Protein AF-A0A7J7NHP3-F1 (afdb_monomer_lite)

InterPro domains:
  IPR000858 S-locus glycoprotein domain [PF00954] (63-171)
  IPR003609 PAN/Apple domain [PF08276] (193-256)
  IPR003609 PAN/Apple domain [PS50948] (193-271)
  IPR003609 PAN/Apple domain [SM00473] (194-270)
  IPR013126 Heat shock protein 70 family [PF00012] (2-53)
  IPR043129 ATPase, nucleotide binding domain [SSF53067] (2-53)

Organism: NCBI:txid39325

Sequence (314 aa):
MGPVKKAMEDAGLEKKQIDEIVLVGGSTRISKVQQLHRDYFDGKEPNKGVNPEVLRKDSKIVYRSGSWDGVQFRGLPELTNNFVINPIFVYNGSDVYFTFENIDKSTISKFVVNESGSLDYLTWNGKQRGWNCIVTMMKDICDNYAECGAYGVCTMNGSLVCKCMKKFTPRSPQDWHNFNPSAGCVRNSPLNCSQGEGFIKLKGLKLPDSPNILVNKSVKSAKECKMECLANCSCMAYAATKMSGCITWFGDLTDIREYPEGGQDLYIRLAASELDKQKKDTRLIIIISAALTGMGMGIVVSALICFLWRWRKK

Foldseek 3Di:
DVVVVVVCVVVVHDLVPPPAAEDEWCLCVPPVVQVVVCVVSVNGGHDPQHDVQFFDDVNDTFFGQFDDQPQGRLLQVVCVVPPFWRWDFDDDPRHTGIDIATPPNVWDWDWDQDPVRWIFIWIQDPVVRDIDTPDTSCDDQLRTWQSQPFQWAAEPPDPARIDHDPQWDQPDVPCVVVNRNHSHIDGNDDDDLVQDKFWDKDPQKRFFDDPDKDFDLVAQDPVVLRVVQSVDSQFFKWFHGNGRGIMTHGDTTGSMYGDPDDDGMMIGMDHPVSDDDPPPPVVVVVVVVVVVVVVVVVVVVVVVVVVVVVVVVD

Structure (mmCIF, N/CA/C/O backbone):
data_AF-A0A7J7NHP3-F1
#
_entry.id   AF-A0A7J7NHP3-F1
#
loop_
_atom_site.group_PDB
_atom_site.id
_atom_site.type_symbol
_atom_site.label_atom_id
_atom_site.label_alt_id
_atom_site.label_comp_id
_atom_site.label_asym_id
_atom_site.label_entity_id
_atom_site.label_seq_id
_atom_site.pdbx_PDB_ins_code
_atom_site.Cartn_x
_atom_site.Cartn_y
_atom_site.Cartn_z
_atom_site.occupancy
_atom_site.B_iso_or_equiv
_atom_site.auth_seq_id
_atom_site.auth_comp_id
_atom_site.auth_asym_id
_atom_site.auth_atom_id
_atom_site.pdbx_PDB_model_num
ATOM 1 N N . MET A 1 1 ? -5.264 0.090 -33.333 1.00 82.62 1 MET A N 1
ATOM 2 C CA . MET A 1 1 ? -4.726 -1.291 -33.303 1.00 82.62 1 MET A CA 1
ATOM 3 C C . MET A 1 1 ? -3.559 -1.539 -34.275 1.00 82.62 1 MET A C 1
ATOM 5 O O . MET A 1 1 ? -3.227 -2.693 -34.489 1.00 82.62 1 MET A O 1
ATOM 9 N N . GLY A 1 2 ? -2.904 -0.516 -34.850 1.00 85.19 2 GLY A N 1
ATOM 10 C CA . GLY A 1 2 ? -1.823 -0.715 -35.840 1.00 85.19 2 GLY A CA 1
ATOM 11 C C . GLY A 1 2 ? -0.651 -1.584 -35.351 1.00 85.19 2 GLY A C 1
ATOM 12 O O . GLY A 1 2 ? -0.363 -2.589 -35.993 1.00 85.19 2 GLY A O 1
ATOM 13 N N . PRO A 1 3 ? -0.038 -1.282 -34.190 1.00 88.12 3 PRO A N 1
ATOM 14 C CA . PRO A 1 3 ? 1.047 -2.103 -33.642 1.00 88.12 3 PRO A CA 1
ATOM 15 C C . PRO A 1 3 ? 0.641 -3.552 -33.341 1.00 88.12 3 PRO A C 1
ATOM 17 O O . PRO A 1 3 ? 1.406 -4.469 -33.608 1.00 88.12 3 PRO A O 1
ATOM 20 N N . VAL A 1 4 ? -0.584 -3.764 -32.846 1.00 84.44 4 VAL A N 1
ATOM 21 C CA . VAL A 1 4 ? -1.113 -5.107 -32.549 1.00 84.44 4 VAL A CA 1
ATOM 22 C C . VAL A 1 4 ? -1.278 -5.927 -33.830 1.00 84.44 4 VAL A C 1
ATOM 24 O O . VAL A 1 4 ? -0.884 -7.082 -33.856 1.00 84.44 4 VAL A O 1
ATOM 27 N N . LYS A 1 5 ? -1.803 -5.332 -34.910 1.00 90.44 5 LYS A N 1
ATOM 28 C CA . LYS A 1 5 ? -1.922 -6.006 -36.216 1.00 90.44 5 LYS A CA 1
ATOM 29 C C . LYS A 1 5 ? -0.561 -6.442 -36.752 1.00 90.44 5 LYS A C 1
ATOM 31 O O . LYS A 1 5 ? -0.398 -7.601 -37.103 1.00 90.44 5 LYS A O 1
ATOM 36 N N . LYS A 1 6 ? 0.414 -5.529 -36.723 1.00 88.94 6 LYS A N 1
ATOM 37 C CA . LYS A 1 6 ? 1.775 -5.808 -37.182 1.00 88.94 6 LYS A CA 1
ATOM 38 C C . LYS A 1 6 ? 2.426 -6.948 -36.391 1.00 88.94 6 LYS A C 1
ATOM 40 O O . LYS A 1 6 ? 2.975 -7.857 -36.987 1.00 88.94 6 LYS A O 1
ATOM 45 N N . ALA A 1 7 ? 2.293 -6.948 -35.063 1.00 88.25 7 ALA A N 1
ATOM 46 C CA . ALA A 1 7 ? 2.834 -8.019 -34.226 1.00 88.25 7 ALA A CA 1
ATOM 47 C C . ALA A 1 7 ? 2.192 -9.394 -34.506 1.00 88.25 7 ALA A C 1
ATOM 49 O O . ALA A 1 7 ? 2.880 -10.407 -34.454 1.00 88.25 7 ALA A O 1
ATOM 50 N N . MET A 1 8 ? 0.890 -9.438 -34.818 1.00 94.25 8 MET A N 1
ATOM 51 C CA . MET A 1 8 ? 0.197 -10.676 -35.205 1.00 94.25 8 MET A CA 1
ATOM 52 C C . MET A 1 8 ? 0.678 -11.203 -36.564 1.00 94.25 8 MET A C 1
ATOM 54 O O . MET A 1 8 ? 0.896 -12.404 -36.705 1.00 94.25 8 MET A O 1
ATOM 58 N N . GLU A 1 9 ? 0.860 -10.304 -37.539 1.00 94.56 9 GLU A N 1
ATOM 59 C CA . GLU A 1 9 ? 1.407 -10.625 -38.865 1.00 94.56 9 GLU A CA 1
ATOM 60 C C . GLU A 1 9 ? 2.842 -11.152 -38.758 1.00 94.56 9 GLU A C 1
ATOM 62 O O . GLU A 1 9 ? 3.136 -12.223 -39.284 1.00 94.56 9 GLU A O 1
ATOM 67 N N . ASP A 1 10 ? 3.702 -10.456 -38.008 1.00 92.88 10 ASP A N 1
ATOM 68 C CA . ASP A 1 10 ? 5.095 -10.853 -37.774 1.00 92.88 10 ASP A CA 1
ATOM 69 C C . ASP A 1 10 ? 5.189 -12.226 -37.075 1.00 92.88 10 ASP A C 1
ATOM 71 O O . ASP A 1 10 ? 6.117 -12.995 -37.327 1.00 92.88 10 ASP A O 1
ATOM 75 N N . ALA A 1 11 ? 4.220 -12.555 -36.212 1.00 89.31 11 ALA A N 1
ATOM 76 C CA . ALA A 1 11 ? 4.148 -13.832 -35.503 1.00 89.31 11 ALA A CA 1
ATOM 77 C C . ALA A 1 11 ? 3.466 -14.961 -36.302 1.00 89.31 11 ALA A C 1
ATOM 79 O O . ALA A 1 11 ? 3.481 -16.107 -35.856 1.00 89.31 11 ALA A O 1
ATOM 80 N N . GLY A 1 12 ? 2.842 -14.663 -37.449 1.00 94.62 12 GLY A N 1
ATOM 81 C CA . GLY A 1 12 ? 2.076 -15.642 -38.228 1.00 94.62 12 GLY A CA 1
ATOM 82 C C . GLY A 1 12 ? 0.870 -16.226 -37.479 1.00 94.62 12 GLY A C 1
ATOM 83 O O . GLY A 1 12 ? 0.470 -17.357 -37.749 1.00 94.62 12 GLY A O 1
ATOM 84 N N . LEU A 1 13 ? 0.314 -15.484 -36.516 1.00 93.06 13 LEU A N 1
ATOM 85 C CA . LEU A 1 13 ? -0.802 -15.933 -35.685 1.00 93.06 13 LEU A CA 1
ATOM 86 C C . LEU A 1 13 ? -2.121 -15.314 -36.151 1.00 93.06 13 LEU A C 1
ATOM 88 O O . LEU A 1 13 ? -2.207 -14.134 -36.491 1.00 93.06 13 LEU A O 1
ATOM 92 N N . GLU A 1 14 ? -3.194 -16.095 -36.084 1.00 92.94 14 GLU A N 1
ATOM 93 C CA . GLU A 1 14 ? -4.557 -15.589 -36.197 1.00 92.94 14 GLU A CA 1
ATOM 94 C C . GLU A 1 14 ? -5.106 -15.178 -34.823 1.00 92.94 14 GLU A C 1
ATOM 96 O O . GLU A 1 14 ? -4.737 -15.733 -33.789 1.00 92.94 14 GLU A O 1
ATOM 101 N N . LYS A 1 15 ? -6.061 -14.238 -34.788 1.00 92.00 15 LYS A N 1
ATOM 102 C CA . LYS A 1 15 ? -6.680 -13.740 -33.539 1.00 92.00 15 LYS A CA 1
ATOM 103 C C . LYS A 1 15 ? -7.189 -14.858 -32.621 1.00 92.00 15 LYS A C 1
ATOM 105 O O . LYS A 1 15 ? -7.042 -14.770 -31.407 1.00 92.00 15 LYS A O 1
ATOM 110 N N . LYS A 1 16 ? -7.766 -15.912 -33.210 1.00 91.44 16 LYS A N 1
ATOM 111 C CA . LYS A 1 16 ? -8.323 -17.078 -32.504 1.00 91.44 16 LYS A CA 1
ATOM 112 C C . LYS A 1 16 ? -7.269 -17.907 -31.761 1.00 91.44 16 LYS A C 1
ATOM 114 O O . LYS A 1 16 ? -7.625 -18.646 -30.853 1.00 91.44 16 LYS A O 1
ATOM 119 N N . GLN A 1 17 ? -6.000 -17.781 -32.152 1.00 91.44 17 GLN A N 1
ATOM 120 C CA . GLN A 1 17 ? -4.863 -18.482 -31.552 1.00 91.44 17 GLN A CA 1
ATOM 121 C C . GLN A 1 17 ? -4.244 -17.708 -30.381 1.00 91.44 17 GLN A C 1
ATOM 123 O O . GLN A 1 17 ? -3.324 -18.207 -29.746 1.00 91.44 17 GLN A O 1
ATOM 128 N N . ILE A 1 18 ? -4.715 -16.492 -30.090 1.00 90.44 18 ILE A N 1
ATOM 129 C CA . ILE A 1 18 ? -4.293 -15.751 -28.899 1.00 90.44 18 ILE A CA 1
ATOM 130 C C . ILE A 1 18 ? -5.128 -16.229 -27.731 1.00 90.44 18 ILE A C 1
ATOM 132 O O . ILE A 1 18 ? -6.305 -15.890 -27.663 1.00 90.44 18 ILE A O 1
ATOM 136 N N . ASP A 1 19 ? -4.540 -16.989 -26.813 1.00 82.88 19 ASP A N 1
ATOM 137 C CA . ASP A 1 19 ? -5.245 -17.554 -25.658 1.00 82.88 19 ASP A CA 1
ATOM 138 C C . ASP A 1 19 ? -5.731 -16.472 -24.689 1.00 82.88 19 ASP A C 1
ATOM 140 O O . ASP A 1 19 ? -6.883 -16.503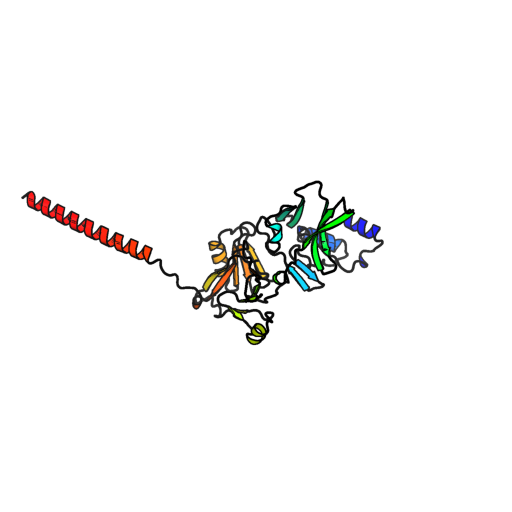 -24.246 1.00 82.88 19 ASP A O 1
ATOM 144 N N . GLU A 1 20 ? -4.906 -15.453 -24.453 1.00 77.31 20 GLU A N 1
ATOM 145 C CA . GLU A 1 20 ? -5.132 -14.434 -23.434 1.00 77.31 20 GLU A CA 1
ATOM 146 C C . GLU A 1 20 ? -4.723 -13.034 -23.911 1.00 77.31 20 GLU A C 1
ATOM 148 O O . GLU A 1 20 ? -3.739 -12.860 -24.626 1.00 77.31 20 GLU A O 1
ATOM 153 N N . ILE A 1 21 ? -5.471 -12.012 -23.485 1.00 77.06 21 ILE A N 1
ATOM 154 C CA . ILE A 1 21 ? -5.156 -10.605 -23.753 1.00 77.06 21 ILE A CA 1
ATOM 155 C C . ILE A 1 21 ? -4.780 -9.950 -22.429 1.00 77.06 21 ILE A C 1
ATOM 157 O O . ILE A 1 21 ? -5.652 -9.636 -21.620 1.00 77.06 21 ILE A O 1
ATOM 161 N N . VAL A 1 22 ? -3.490 -9.719 -22.210 1.00 70.56 22 VAL A N 1
ATOM 162 C CA . VAL A 1 22 ? -3.000 -9.056 -20.999 1.00 70.56 22 VAL A CA 1
ATOM 163 C C . VAL A 1 22 ? -2.838 -7.568 -21.269 1.00 70.56 22 VAL A C 1
ATOM 165 O O . VAL A 1 22 ? -2.016 -7.139 -22.077 1.00 70.56 22 VAL A O 1
ATOM 168 N N . LEU A 1 23 ? -3.640 -6.768 -20.579 1.00 62.22 23 LEU A N 1
ATOM 169 C CA . LEU A 1 23 ? -3.598 -5.321 -20.678 1.00 62.22 23 LEU A CA 1
ATOM 170 C C . LEU A 1 23 ? -2.722 -4.751 -19.562 1.00 62.22 23 LEU A C 1
ATOM 172 O O . LEU A 1 23 ? -3.094 -4.790 -18.394 1.00 62.22 23 LEU A O 1
ATOM 176 N N . VAL A 1 24 ? -1.552 -4.232 -19.938 1.00 50.44 24 VAL A N 1
ATOM 177 C CA . VAL A 1 24 ? -0.567 -3.656 -19.012 1.00 50.44 24 VAL A CA 1
ATOM 178 C C . VAL A 1 24 ? -0.443 -2.145 -19.190 1.00 50.44 24 VAL A C 1
ATOM 180 O O . VAL A 1 24 ? -0.604 -1.615 -20.288 1.00 50.44 24 VAL A O 1
ATOM 183 N N . GLY A 1 25 ? -0.140 -1.439 -18.099 1.00 46.91 25 GLY A N 1
ATOM 184 C CA . GLY A 1 25 ? -0.134 0.026 -18.063 1.00 46.91 25 GLY A CA 1
ATOM 185 C C . GLY A 1 25 ? -1.542 0.580 -17.861 1.00 46.91 25 GLY A C 1
ATOM 186 O O . GLY A 1 25 ? -2.517 0.079 -18.410 1.00 46.91 25 GLY A O 1
ATOM 187 N N . GLY A 1 26 ? -1.710 1.595 -17.021 1.00 42.84 26 GLY A N 1
ATOM 188 C CA . GLY A 1 26 ? -3.059 1.944 -16.568 1.00 42.84 26 GLY A CA 1
ATOM 189 C C . GLY A 1 26 ? -3.965 2.587 -17.644 1.00 42.84 26 GLY A C 1
ATOM 190 O O . GLY A 1 26 ? -5.165 2.663 -17.408 1.00 42.84 26 GLY A O 1
ATOM 191 N N . SER A 1 27 ? -3.452 3.034 -18.810 1.00 44.44 27 SER A N 1
ATOM 192 C CA . SER A 1 27 ? -4.290 3.562 -19.904 1.00 44.44 27 SER A CA 1
ATOM 193 C C . SER A 1 27 ? -5.157 2.439 -20.466 1.00 44.44 27 SER A C 1
ATOM 195 O O . SER A 1 27 ? -6.191 2.662 -21.082 1.00 44.44 27 SER A O 1
ATOM 197 N N . THR A 1 28 ? -4.811 1.195 -20.157 1.00 50.84 28 THR A N 1
ATOM 198 C CA . THR A 1 28 ? -5.669 0.048 -20.409 1.00 50.84 28 THR A CA 1
ATOM 199 C C . THR A 1 28 ? -6.879 -0.056 -19.470 1.00 50.84 28 THR A C 1
ATOM 201 O O . THR A 1 28 ? -7.765 -0.872 -19.710 1.00 50.84 28 THR A O 1
ATOM 204 N N . ARG A 1 29 ? -6.991 0.795 -18.437 1.00 57.03 29 ARG A N 1
ATOM 205 C CA . ARG A 1 29 ? -8.218 0.975 -17.635 1.00 57.03 29 ARG A CA 1
ATOM 206 C C . ARG A 1 29 ? -9.261 1.848 -18.341 1.00 57.03 29 ARG A C 1
ATOM 208 O O . ARG A 1 29 ? -10.410 1.874 -17.911 1.00 57.03 29 ARG A O 1
ATOM 215 N N . ILE A 1 30 ? -8.890 2.549 -19.416 1.00 55.03 30 ILE A N 1
ATOM 216 C CA . ILE A 1 30 ? -9.825 3.338 -20.222 1.00 55.03 30 ILE A CA 1
ATOM 217 C C . ILE A 1 30 ? -10.816 2.381 -20.880 1.00 55.03 30 ILE A C 1
ATOM 219 O O . ILE A 1 30 ? -10.423 1.525 -21.677 1.00 55.03 30 ILE A O 1
ATOM 223 N N . SER A 1 31 ? -12.112 2.563 -20.620 1.00 55.19 31 SER A N 1
ATOM 224 C CA . SER A 1 31 ? -13.170 1.704 -21.173 1.00 55.19 31 SER A CA 1
ATOM 225 C C . SER A 1 31 ? -13.087 1.585 -22.694 1.00 55.19 31 SER A C 1
ATOM 227 O O . SER A 1 31 ? -13.314 0.508 -23.240 1.00 55.19 31 SER A O 1
ATOM 229 N N . LYS A 1 32 ? -12.687 2.664 -23.381 1.00 57.12 32 LYS A N 1
ATOM 230 C CA . LYS A 1 32 ? -12.503 2.673 -24.834 1.00 57.12 32 LYS A CA 1
ATOM 231 C C . LYS A 1 32 ? -11.306 1.841 -25.300 1.00 57.12 32 LYS A C 1
ATOM 233 O O . LYS A 1 32 ? -11.410 1.185 -26.328 1.00 57.12 32 LYS A O 1
ATOM 238 N N . VAL A 1 33 ? -10.204 1.818 -24.549 1.00 65.44 33 VAL A N 1
ATOM 239 C CA . VAL A 1 33 ? -9.043 0.964 -24.857 1.00 65.44 33 VAL A CA 1
ATOM 240 C C . VAL A 1 33 ? -9.403 -0.504 -24.661 1.00 65.44 33 VAL A C 1
ATOM 242 O O . VAL A 1 33 ? -9.122 -1.314 -25.541 1.00 65.44 33 VAL A O 1
ATOM 245 N N . GLN A 1 34 ? -10.091 -0.844 -23.569 1.00 74.94 34 GLN A N 1
ATOM 246 C CA . GLN A 1 34 ? -10.575 -2.210 -23.341 1.00 74.94 34 GLN A CA 1
ATOM 247 C C . GLN A 1 34 ? -11.560 -2.646 -24.423 1.00 74.94 34 GLN A C 1
ATOM 249 O O . GLN A 1 34 ? -11.463 -3.756 -24.934 1.00 74.94 34 GLN A O 1
ATOM 254 N N . GLN A 1 35 ? -12.474 -1.754 -24.811 1.00 74.44 35 GLN A N 1
ATOM 255 C CA . GLN A 1 35 ? -13.431 -2.012 -25.879 1.00 74.44 35 GLN A CA 1
ATOM 256 C C . GLN A 1 35 ? -12.730 -2.235 -27.220 1.00 74.44 35 GLN A C 1
ATOM 258 O O . GLN A 1 35 ? -13.019 -3.218 -27.877 1.00 74.44 35 GLN A O 1
ATOM 263 N N . LEU A 1 36 ? -11.739 -1.416 -27.585 1.00 80.69 36 LEU A N 1
ATOM 264 C CA . LEU A 1 36 ? -10.976 -1.608 -28.824 1.00 80.69 36 LEU A CA 1
ATOM 265 C C . LEU A 1 36 ? -10.261 -2.965 -28.887 1.00 80.69 36 LEU A C 1
ATOM 267 O O . LEU A 1 36 ? -10.162 -3.545 -29.966 1.00 80.69 36 LEU A O 1
ATOM 271 N N . HIS A 1 37 ? -9.757 -3.466 -27.756 1.00 83.12 37 HIS A N 1
ATOM 272 C CA . HIS A 1 37 ? -9.132 -4.789 -27.702 1.00 83.12 37 HIS A CA 1
ATOM 273 C C . HIS A 1 37 ? -10.178 -5.906 -27.767 1.00 83.12 37 HIS A C 1
ATOM 275 O O . HIS A 1 37 ? -9.977 -6.855 -28.519 1.00 83.12 37 HIS A O 1
ATOM 281 N N . ARG A 1 38 ? -11.319 -5.763 -27.078 1.00 84.69 38 ARG A N 1
ATOM 282 C CA . ARG A 1 38 ? -12.452 -6.696 -27.198 1.00 84.69 38 ARG A CA 1
ATOM 283 C C . ARG A 1 38 ? -12.978 -6.778 -28.625 1.00 84.69 38 ARG A C 1
ATOM 285 O O . ARG A 1 38 ? -13.100 -7.872 -29.158 1.00 84.69 38 ARG A O 1
ATOM 292 N N . ASP A 1 39 ? -13.227 -5.634 -29.254 1.00 87.75 39 ASP A N 1
ATOM 293 C CA . ASP A 1 39 ? -13.728 -5.545 -30.627 1.00 87.75 39 ASP A CA 1
ATOM 294 C C . ASP A 1 39 ? -12.723 -6.151 -31.616 1.00 87.75 39 ASP A C 1
ATOM 296 O O . ASP A 1 39 ? -13.098 -6.787 -32.598 1.00 87.75 39 ASP A O 1
ATOM 300 N N . TYR A 1 40 ? -11.422 -5.965 -31.368 1.00 90.56 40 TYR A N 1
ATOM 301 C CA . TYR A 1 40 ? -10.386 -6.521 -32.229 1.00 90.56 40 TYR A CA 1
ATOM 302 C C . TYR A 1 40 ? -10.233 -8.038 -32.078 1.00 90.56 40 TYR A C 1
ATOM 304 O O . TYR A 1 40 ? -10.006 -8.697 -33.088 1.00 90.56 40 TYR A O 1
ATOM 312 N N . PHE A 1 41 ? -10.359 -8.585 -30.868 1.00 93.50 41 PHE A N 1
ATOM 313 C CA . PHE A 1 41 ? -10.221 -10.017 -30.571 1.00 93.50 41 PHE A CA 1
ATOM 314 C C . PHE A 1 41 ? -11.578 -10.714 -30.376 1.00 93.50 41 PHE A C 1
ATOM 316 O O . PHE A 1 41 ? -11.731 -11.563 -29.497 1.00 93.50 41 PHE A O 1
ATOM 323 N N . ASP A 1 42 ? -12.566 -10.339 -31.190 1.00 93.06 42 ASP A N 1
ATOM 324 C CA . ASP A 1 42 ? -13.847 -11.039 -31.346 1.00 93.06 42 ASP A CA 1
ATOM 325 C C . ASP A 1 42 ? -14.593 -11.286 -30.014 1.00 93.06 42 ASP A C 1
ATOM 327 O O . ASP A 1 42 ? -15.189 -12.335 -29.782 1.00 93.06 42 ASP A O 1
ATOM 331 N N . GLY A 1 43 ? -14.552 -10.296 -29.116 1.00 86.00 43 GLY A N 1
ATOM 332 C CA . GLY A 1 43 ? -15.249 -10.304 -27.828 1.00 86.00 43 GLY A CA 1
ATOM 333 C C . GLY A 1 43 ? -14.471 -10.925 -26.666 1.00 86.00 43 GLY A C 1
ATOM 334 O O . GLY A 1 43 ? -14.992 -10.963 -25.552 1.00 86.00 43 GLY A O 1
ATOM 335 N N . LYS A 1 44 ? -13.227 -11.379 -26.873 1.00 85.06 44 LYS A N 1
ATOM 336 C CA . LYS A 1 44 ? -12.388 -11.911 -25.789 1.00 85.06 44 LYS A CA 1
ATOM 337 C C . LYS A 1 44 ? -12.100 -10.827 -24.742 1.00 85.06 44 LYS A C 1
ATOM 339 O O . LYS A 1 44 ? -11.527 -9.780 -25.046 1.00 85.06 44 LYS A O 1
ATOM 344 N N . GLU A 1 45 ? -12.503 -11.082 -23.496 1.00 77.94 45 GLU A N 1
ATOM 345 C CA . GLU A 1 45 ? -12.274 -10.165 -22.377 1.00 77.94 45 GLU A CA 1
ATOM 346 C C . GLU A 1 45 ? -10.786 -10.120 -22.003 1.00 77.94 45 GLU A C 1
ATOM 348 O O . GLU A 1 45 ? -10.174 -11.172 -21.793 1.00 77.94 45 GLU A O 1
ATOM 353 N N . PRO A 1 46 ? -10.192 -8.922 -21.865 1.00 70.56 46 PRO A N 1
ATOM 354 C CA . PRO A 1 46 ? -8.831 -8.809 -21.383 1.00 70.56 46 PRO A CA 1
ATOM 355 C C . PRO A 1 46 ? -8.684 -9.281 -19.941 1.00 70.56 46 PRO A C 1
ATOM 357 O O . PRO A 1 46 ? -9.537 -8.999 -19.092 1.00 70.56 46 PRO A O 1
ATOM 360 N N . ASN A 1 47 ? -7.568 -9.942 -19.642 1.00 54.62 47 ASN A N 1
ATOM 361 C CA . ASN A 1 47 ? -7.245 -10.331 -18.284 1.00 54.62 47 ASN A CA 1
ATOM 362 C C . ASN A 1 47 ? -7.070 -9.065 -17.429 1.00 54.62 47 ASN A C 1
ATOM 364 O O . ASN A 1 47 ? -6.153 -8.264 -17.613 1.00 54.62 47 ASN A O 1
ATOM 368 N N . LYS A 1 48 ? -7.977 -8.900 -16.463 1.00 47.72 48 LYS A N 1
ATOM 36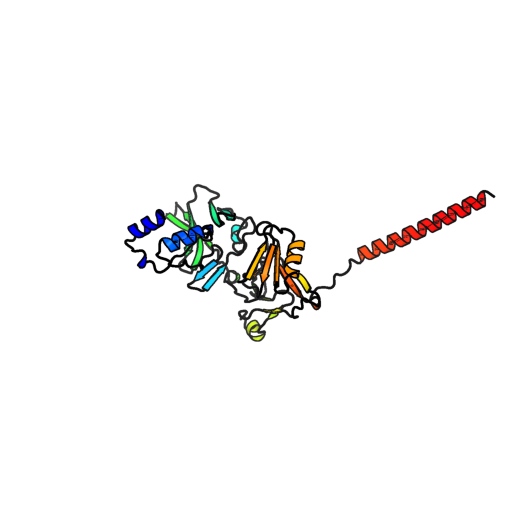9 C CA . LYS A 1 48 ? -8.008 -7.793 -15.491 1.00 47.72 48 LYS A CA 1
ATOM 370 C C . LYS A 1 48 ? -6.945 -7.943 -14.393 1.00 47.72 48 LYS A C 1
ATOM 372 O O . LYS A 1 48 ? -6.906 -7.159 -13.449 1.00 47.72 48 LYS A O 1
ATOM 377 N N . GLY A 1 49 ? -6.109 -8.973 -14.497 1.00 39.06 49 GLY A N 1
ATOM 378 C CA . GLY A 1 49 ? -5.113 -9.375 -13.523 1.00 39.06 49 GLY A CA 1
ATOM 379 C C . GLY A 1 49 ? -3.862 -8.503 -13.492 1.00 39.06 49 GLY A C 1
ATOM 380 O O . GLY A 1 49 ? -3.207 -8.470 -12.453 1.00 39.06 49 GLY A O 1
ATOM 381 N N . VAL A 1 50 ? -3.554 -7.744 -14.546 1.00 35.72 50 VAL A N 1
ATOM 382 C CA . VAL A 1 50 ? -2.372 -6.866 -14.555 1.00 35.72 50 VAL A CA 1
ATOM 383 C C . VAL A 1 50 ? -2.784 -5.413 -14.372 1.00 35.72 50 VAL A C 1
ATOM 385 O O . VAL A 1 50 ? -2.802 -4.586 -15.276 1.00 35.72 50 VAL A O 1
ATOM 388 N N . ASN A 1 51 ? -3.128 -5.091 -13.132 1.00 42.47 51 ASN A N 1
ATOM 389 C CA . ASN A 1 51 ? -3.053 -3.718 -12.668 1.00 42.47 51 ASN A CA 1
ATOM 390 C C . ASN A 1 51 ? -1.548 -3.343 -12.618 1.00 42.47 51 ASN A C 1
ATOM 392 O O . ASN A 1 51 ? -0.790 -4.142 -12.076 1.00 42.47 51 ASN A O 1
ATOM 396 N N . PRO A 1 52 ? -1.075 -2.178 -13.120 1.00 49.38 52 PRO A N 1
ATOM 397 C CA . PRO A 1 52 ? 0.323 -1.741 -12.935 1.00 49.38 52 PRO A CA 1
ATOM 398 C C . PRO A 1 52 ? 0.788 -1.716 -11.464 1.00 49.38 52 PRO A C 1
ATOM 400 O O . PRO A 1 52 ? 1.968 -1.527 -11.190 1.00 49.38 52 PRO A O 1
ATOM 403 N N . GLU A 1 53 ? -0.133 -1.908 -10.520 1.00 67.12 53 GLU A N 1
ATOM 404 C CA . GLU A 1 53 ? 0.121 -2.015 -9.091 1.00 67.12 53 GLU A CA 1
ATOM 405 C C . GLU A 1 53 ? 0.356 -3.447 -8.587 1.00 67.12 53 GLU A C 1
ATOM 407 O O . GLU A 1 53 ? 0.686 -3.589 -7.416 1.00 67.12 53 GLU A O 1
ATOM 412 N N . VAL A 1 54 ? 0.176 -4.505 -9.393 1.00 77.44 54 VAL A N 1
ATOM 413 C CA . VAL A 1 54 ? 0.310 -5.903 -8.937 1.00 77.44 54 VAL A CA 1
ATOM 414 C C . VAL A 1 54 ? 1.089 -6.777 -9.911 1.00 77.44 54 VAL A C 1
ATOM 416 O O . VAL A 1 54 ? 0.937 -6.671 -11.126 1.00 77.44 54 VAL A O 1
ATOM 419 N N . LEU A 1 55 ? 1.865 -7.706 -9.362 1.00 82.62 55 LEU A N 1
ATOM 420 C CA . LEU A 1 55 ? 2.409 -8.834 -10.104 1.00 82.62 55 LEU A CA 1
ATOM 421 C C . LEU A 1 55 ? 1.567 -10.069 -9.803 1.00 82.62 55 LEU A C 1
ATOM 423 O O . LEU A 1 55 ? 1.179 -10.301 -8.651 1.00 82.62 55 LEU A O 1
ATOM 427 N N . ARG A 1 56 ? 1.289 -10.867 -10.834 1.00 84.00 56 ARG A N 1
ATOM 428 C CA . ARG A 1 56 ? 0.546 -12.117 -10.701 1.00 84.00 56 ARG A CA 1
ATOM 429 C C . ARG A 1 56 ? 1.345 -13.300 -11.203 1.00 84.00 56 ARG A C 1
ATOM 431 O O . ARG A 1 56 ? 2.081 -13.190 -12.177 1.00 84.00 56 ARG A O 1
ATOM 438 N N . LYS A 1 57 ? 1.116 -14.432 -10.549 1.00 83.25 57 LYS A N 1
ATOM 439 C CA . LYS A 1 57 ? 1.448 -15.757 -11.051 1.00 83.25 57 LYS A CA 1
ATOM 440 C C . LYS A 1 57 ? 0.132 -16.499 -11.229 1.00 83.25 57 LYS A C 1
ATOM 442 O O . LYS A 1 57 ? -0.597 -16.706 -10.254 1.00 83.25 57 LYS A O 1
ATOM 447 N N . ASP A 1 58 ? -0.200 -16.812 -12.475 1.00 82.81 58 ASP A N 1
ATOM 448 C CA . ASP A 1 58 ? -1.522 -17.296 -12.873 1.00 82.81 58 ASP A CA 1
ATOM 449 C C . ASP A 1 58 ? -2.631 -16.339 -12.383 1.00 82.81 58 ASP A C 1
ATOM 451 O O . ASP A 1 58 ? -2.591 -15.126 -12.608 1.00 82.81 58 ASP A O 1
ATOM 455 N N . SER A 1 59 ? -3.619 -16.857 -11.654 1.00 79.12 59 SER A N 1
ATOM 456 C CA . SER A 1 59 ? -4.699 -16.068 -11.060 1.00 79.12 59 SER A CA 1
ATOM 457 C C . SER A 1 59 ? -4.338 -15.421 -9.716 1.00 79.12 59 SER A C 1
ATOM 459 O O . SER A 1 59 ? -5.116 -14.603 -9.216 1.00 79.12 59 SER A O 1
ATOM 461 N N . LYS A 1 60 ? -3.177 -15.728 -9.121 1.00 83.56 60 LYS A N 1
ATOM 462 C CA . LYS A 1 60 ? -2.798 -15.266 -7.775 1.00 83.56 60 LYS A CA 1
ATOM 463 C C . LYS A 1 60 ? -1.953 -13.998 -7.826 1.00 83.56 60 LYS A C 1
ATOM 465 O O . LYS A 1 60 ? -1.022 -13.896 -8.618 1.00 83.56 60 LYS A O 1
ATOM 470 N N . ILE A 1 61 ? -2.259 -13.043 -6.950 1.00 85.50 61 ILE A N 1
ATOM 471 C CA . ILE A 1 61 ? -1.400 -11.876 -6.719 1.00 85.50 61 ILE A CA 1
ATOM 472 C C . ILE A 1 61 ? -0.205 -12.331 -5.882 1.00 85.50 61 ILE A C 1
ATOM 474 O O . ILE A 1 61 ? -0.398 -12.974 -4.854 1.00 85.50 61 ILE A O 1
ATOM 478 N N . VAL A 1 62 ? 1.007 -12.011 -6.333 1.00 88.19 62 VAL A N 1
ATOM 479 C CA . VAL A 1 62 ? 2.260 -12.344 -5.628 1.00 88.19 62 VAL A CA 1
ATOM 480 C C . VAL A 1 62 ? 2.954 -11.111 -5.062 1.00 88.19 62 VAL A C 1
ATOM 482 O O . VAL A 1 62 ? 3.653 -11.209 -4.063 1.00 88.19 62 VAL A O 1
ATOM 485 N N . TYR A 1 63 ? 2.715 -9.943 -5.655 1.00 86.88 63 TYR A N 1
ATOM 486 C CA . TYR A 1 63 ? 3.261 -8.672 -5.196 1.00 86.88 63 TYR A CA 1
ATOM 487 C C . TYR A 1 63 ? 2.289 -7.542 -5.502 1.00 86.88 63 TYR A C 1
ATOM 489 O O . TYR A 1 63 ? 1.564 -7.588 -6.499 1.00 86.88 63 TYR A O 1
ATOM 497 N N . ARG A 1 64 ? 2.317 -6.500 -4.668 1.00 85.94 64 ARG A N 1
ATOM 498 C CA . ARG A 1 64 ? 1.623 -5.238 -4.923 1.00 85.94 64 ARG A CA 1
ATOM 499 C C . ARG A 1 64 ? 2.540 -4.058 -4.614 1.00 85.94 64 ARG A C 1
ATOM 501 O O . ARG A 1 64 ? 3.030 -3.952 -3.493 1.00 85.94 64 ARG A O 1
ATOM 508 N N . SER A 1 65 ? 2.704 -3.127 -5.550 1.00 77.44 65 SER A N 1
ATOM 509 C CA . SER A 1 65 ? 3.534 -1.923 -5.375 1.00 77.44 65 SER A CA 1
ATOM 510 C C . SER A 1 65 ? 2.888 -0.851 -4.492 1.00 77.44 65 SER A C 1
ATOM 512 O O . SER A 1 65 ? 3.551 0.080 -4.044 1.00 77.44 65 SER A O 1
ATOM 514 N N . GLY A 1 66 ? 1.599 -0.979 -4.183 1.00 75.50 66 GLY A N 1
ATOM 515 C CA . GLY A 1 66 ? 0.872 -0.039 -3.334 1.00 75.50 66 GLY A CA 1
ATOM 516 C C . GLY A 1 66 ? 0.477 1.249 -4.057 1.00 75.50 66 GLY A C 1
ATOM 517 O O . GLY A 1 66 ? 0.588 1.364 -5.272 1.00 75.50 66 GLY A O 1
ATOM 518 N N . SER A 1 67 ? -0.033 2.225 -3.305 1.00 71.75 67 SER A N 1
ATOM 519 C CA . SER A 1 67 ? -0.498 3.491 -3.875 1.00 71.75 67 SER A CA 1
ATOM 520 C C . SER A 1 67 ? 0.644 4.446 -4.220 1.00 71.75 67 SER A C 1
ATOM 522 O O . SER A 1 67 ? 1.655 4.511 -3.515 1.00 71.75 67 SER A O 1
ATOM 524 N N . TRP A 1 68 ? 0.427 5.247 -5.263 1.00 70.00 68 TRP A N 1
ATOM 525 C CA . TRP A 1 68 ? 1.270 6.390 -5.604 1.00 70.00 68 TRP A CA 1
ATOM 526 C C . TRP A 1 68 ? 1.114 7.517 -4.574 1.00 70.00 68 TRP A C 1
ATOM 528 O O . TRP A 1 68 ? -0.003 7.977 -4.315 1.00 70.00 68 TRP A O 1
ATOM 538 N N . ASP A 1 69 ? 2.218 7.986 -3.991 1.00 63.75 69 ASP A N 1
ATOM 539 C CA . ASP A 1 69 ? 2.203 9.056 -2.980 1.00 63.75 69 ASP A CA 1
ATOM 540 C C . ASP A 1 69 ? 2.378 10.473 -3.558 1.00 63.75 69 ASP A C 1
ATOM 542 O O . ASP A 1 69 ? 2.162 11.461 -2.851 1.00 63.75 69 ASP A O 1
ATOM 546 N N . GLY A 1 70 ? 2.694 10.583 -4.850 1.00 60.50 70 GLY A N 1
ATOM 547 C CA . GLY A 1 70 ? 3.021 11.840 -5.533 1.00 60.50 70 GLY A CA 1
ATOM 548 C C . GLY A 1 70 ? 4.444 11.887 -6.064 1.00 60.50 70 GLY A C 1
ATOM 549 O O . GLY A 1 70 ? 4.693 12.630 -7.007 1.00 60.50 70 GLY A O 1
ATOM 550 N N . VAL A 1 71 ? 5.332 11.071 -5.501 1.00 64.44 71 VAL A N 1
ATOM 551 C CA . VAL A 1 71 ? 6.746 10.970 -5.872 1.00 64.44 71 VAL A CA 1
ATOM 552 C C . VAL A 1 71 ? 7.073 9.560 -6.355 1.00 64.44 71 VAL A C 1
ATOM 554 O O . VAL A 1 71 ? 7.782 9.407 -7.341 1.00 64.44 71 VAL A O 1
ATOM 557 N N . GLN A 1 72 ? 6.538 8.529 -5.699 1.00 66.88 72 GLN A N 1
ATOM 558 C CA . GLN A 1 72 ? 6.780 7.131 -6.049 1.00 66.88 72 GLN A CA 1
ATOM 559 C C . GLN A 1 72 ? 5.640 6.212 -5.588 1.00 66.88 72 GLN A C 1
ATOM 561 O O . GLN A 1 72 ? 4.742 6.597 -4.832 1.00 66.88 72 GLN A O 1
ATOM 566 N N . PHE A 1 73 ? 5.709 4.945 -5.994 1.00 63.53 73 PHE A N 1
ATOM 567 C CA . PHE A 1 73 ? 4.933 3.894 -5.345 1.00 63.53 73 PHE A CA 1
ATOM 568 C C . PHE A 1 73 ? 5.572 3.537 -4.007 1.00 63.53 73 PHE A C 1
ATOM 570 O O . PHE A 1 73 ? 6.764 3.237 -3.935 1.00 63.53 73 PHE A O 1
ATOM 577 N N . ARG A 1 74 ? 4.783 3.545 -2.930 1.00 64.81 74 ARG A N 1
ATOM 578 C CA . ARG A 1 74 ? 5.313 3.293 -1.581 1.00 64.81 74 ARG A CA 1
ATOM 579 C C . ARG A 1 74 ? 5.820 1.871 -1.356 1.00 64.81 74 ARG A C 1
ATOM 581 O O . ARG A 1 74 ? 6.673 1.688 -0.501 1.00 64.81 74 ARG A O 1
ATOM 588 N N . GLY A 1 75 ? 5.355 0.903 -2.141 1.00 55.78 75 GLY A N 1
ATOM 589 C CA . GLY A 1 75 ? 5.906 -0.454 -2.207 1.00 55.78 75 GLY A CA 1
ATOM 590 C C . GLY A 1 75 ? 7.276 -0.551 -2.879 1.00 55.78 75 GLY A C 1
ATOM 591 O O . GLY A 1 75 ? 7.802 -1.651 -2.976 1.00 55.78 75 GLY A O 1
ATOM 592 N N . LEU A 1 76 ? 7.847 0.567 -3.345 1.00 64.19 76 LEU A N 1
ATOM 593 C CA . LEU A 1 76 ? 9.170 0.650 -3.969 1.00 64.19 76 LEU A CA 1
ATOM 594 C C . LEU A 1 76 ? 10.072 1.621 -3.176 1.00 64.19 76 LEU A C 1
ATOM 596 O O . LEU A 1 76 ? 10.467 2.661 -3.709 1.00 64.19 76 LEU A O 1
ATOM 600 N N . PRO A 1 77 ? 10.386 1.353 -1.893 1.00 62.44 77 PRO A N 1
ATOM 601 C CA . PRO A 1 77 ? 11.187 2.263 -1.066 1.00 62.44 77 PRO A CA 1
ATOM 602 C C . PRO A 1 77 ? 12.614 2.461 -1.602 1.00 62.44 77 PRO A C 1
ATOM 604 O O . PRO A 1 77 ? 13.246 3.475 -1.322 1.00 62.44 77 PRO A O 1
ATOM 607 N N . GLU A 1 78 ? 13.118 1.556 -2.433 1.00 62.78 78 GLU A N 1
ATOM 608 C CA . GLU A 1 78 ? 14.470 1.666 -2.996 1.00 62.78 78 GLU A CA 1
ATOM 609 C C . GLU A 1 78 ? 14.594 2.759 -4.060 1.00 62.78 78 GLU A C 1
ATOM 611 O O . GLU A 1 78 ? 15.689 3.201 -4.396 1.00 62.78 78 GLU A O 1
ATOM 616 N N . LEU A 1 79 ? 13.456 3.265 -4.534 1.00 59.53 79 LEU A N 1
ATOM 617 C CA . LEU A 1 79 ? 13.390 4.441 -5.388 1.00 59.53 79 LEU A CA 1
ATOM 618 C C . LEU A 1 79 ? 13.209 5.742 -4.582 1.00 59.53 79 LEU A C 1
ATOM 620 O O . LEU A 1 79 ? 13.057 6.795 -5.187 1.00 59.53 79 LEU A O 1
ATOM 624 N N . THR A 1 80 ? 13.244 5.717 -3.239 1.00 55.06 80 THR A N 1
ATOM 625 C CA . THR A 1 80 ? 13.043 6.931 -2.406 1.00 55.06 80 THR A CA 1
ATOM 626 C C . THR A 1 80 ? 14.198 7.920 -2.473 1.00 55.06 80 THR A C 1
ATOM 628 O O . THR A 1 80 ? 13.997 9.115 -2.285 1.00 55.06 80 THR A O 1
ATOM 631 N N . ASN A 1 81 ? 15.392 7.443 -2.819 1.00 56.66 81 ASN A N 1
ATOM 632 C CA . ASN A 1 81 ? 16.567 8.265 -3.098 1.00 56.66 81 ASN A CA 1
ATOM 633 C C . ASN A 1 81 ? 17.011 8.022 -4.550 1.00 56.66 81 ASN A C 1
ATOM 635 O O . ASN A 1 81 ? 18.135 7.605 -4.816 1.00 56.66 81 ASN A O 1
ATOM 639 N N . ASN A 1 82 ? 16.075 8.165 -5.494 1.00 59.31 82 ASN A N 1
ATOM 640 C CA . ASN A 1 82 ? 16.282 7.765 -6.882 1.00 59.31 82 ASN A CA 1
ATOM 641 C C . ASN A 1 82 ? 17.389 8.586 -7.559 1.00 59.31 82 ASN A C 1
ATOM 643 O O . ASN A 1 82 ? 17.156 9.696 -8.030 1.00 59.31 82 ASN A O 1
ATOM 647 N N . PHE A 1 83 ? 18.593 8.026 -7.642 1.00 60.88 83 PHE A N 1
ATOM 648 C CA . PHE A 1 83 ? 19.690 8.612 -8.416 1.00 60.88 83 PHE A CA 1
ATOM 649 C C . PHE A 1 83 ? 19.699 8.144 -9.877 1.00 60.88 83 PHE A C 1
ATOM 651 O O . PHE A 1 83 ? 20.585 8.547 -10.628 1.00 60.88 83 PHE A O 1
ATOM 658 N N . VAL A 1 84 ? 18.748 7.296 -10.297 1.00 75.12 84 VAL A N 1
ATOM 659 C CA . VAL A 1 84 ? 18.835 6.606 -11.596 1.00 75.12 84 VAL A CA 1
ATOM 660 C C . VAL A 1 84 ? 17.679 6.945 -12.534 1.00 75.12 84 VAL A C 1
ATOM 662 O O . VAL A 1 84 ? 17.923 7.168 -13.721 1.00 75.12 84 VAL A O 1
ATOM 665 N N . ILE A 1 85 ? 16.444 7.041 -12.029 1.00 82.00 85 ILE A N 1
ATOM 666 C CA . ILE A 1 85 ? 15.267 7.381 -12.843 1.00 82.00 85 ILE A CA 1
ATOM 667 C C . ILE A 1 85 ? 14.402 8.472 -12.203 1.00 82.00 85 ILE A C 1
ATOM 669 O O . ILE A 1 85 ? 14.341 8.615 -10.987 1.00 82.00 85 ILE A O 1
ATOM 673 N N . ASN A 1 86 ? 13.677 9.205 -13.038 1.00 82.31 86 ASN A N 1
ATOM 674 C CA . ASN A 1 86 ? 12.571 10.066 -12.663 1.00 82.31 86 ASN A CA 1
ATOM 675 C C . ASN A 1 86 ? 11.251 9.309 -12.909 1.00 82.31 86 ASN A C 1
ATOM 677 O O . ASN A 1 86 ? 10.865 9.129 -14.069 1.00 82.31 86 ASN A O 1
ATOM 681 N N . PRO A 1 87 ? 10.578 8.802 -11.861 1.00 79.75 87 PRO A N 1
ATOM 682 C CA . PRO A 1 87 ? 9.329 8.067 -12.004 1.00 79.75 87 PRO A CA 1
ATOM 683 C C . PRO A 1 87 ? 8.163 9.026 -12.282 1.00 79.75 87 PRO A C 1
ATOM 685 O O . PRO A 1 87 ? 7.978 10.032 -11.602 1.00 79.75 87 PRO A O 1
ATOM 688 N N . ILE A 1 88 ? 7.339 8.693 -13.271 1.00 78.06 88 ILE A N 1
ATOM 689 C CA . ILE A 1 88 ? 6.222 9.524 -13.718 1.00 78.06 88 ILE A CA 1
ATOM 690 C C . ILE A 1 88 ? 4.951 8.685 -13.658 1.00 78.06 88 ILE A C 1
ATOM 692 O O . ILE A 1 88 ? 4.780 7.724 -14.409 1.00 78.06 88 ILE A O 1
ATOM 696 N N . PHE A 1 89 ? 4.029 9.076 -12.784 1.00 73.75 89 PHE A N 1
ATOM 697 C CA . PHE A 1 89 ? 2.694 8.497 -12.740 1.00 73.75 89 PHE A CA 1
ATOM 698 C C . PHE A 1 89 ? 1.668 9.499 -13.255 1.00 73.75 89 PHE A C 1
ATOM 700 O O . PHE A 1 89 ? 1.392 10.524 -12.628 1.00 73.75 89 PHE A O 1
ATOM 707 N N . VAL A 1 90 ? 1.091 9.192 -14.410 1.00 67.44 90 VAL A N 1
ATOM 708 C CA . VAL A 1 90 ? -0.009 9.958 -14.985 1.00 67.44 90 VAL A CA 1
ATOM 709 C C . VAL A 1 90 ? -1.305 9.413 -14.411 1.00 67.44 90 VAL A C 1
ATOM 711 O O . VAL A 1 90 ? -1.522 8.207 -14.421 1.00 67.44 90 VAL A O 1
ATOM 714 N N . TYR A 1 91 ? -2.154 10.290 -13.879 1.00 66.19 91 TYR A N 1
ATOM 715 C CA . TYR A 1 91 ? -3.458 9.918 -13.335 1.00 66.19 91 TYR A CA 1
ATOM 716 C C . TYR A 1 91 ? -4.470 11.050 -13.531 1.00 66.19 91 TYR A C 1
ATOM 718 O O . TYR A 1 91 ? -4.653 11.909 -12.666 1.00 66.19 91 TYR A O 1
ATOM 726 N N . ASN A 1 92 ? -5.126 11.061 -14.688 1.00 62.62 92 ASN A N 1
ATOM 727 C CA . ASN A 1 92 ? -6.127 12.054 -15.076 1.00 62.62 92 ASN A CA 1
ATOM 728 C C . ASN A 1 92 ? -7.407 11.373 -15.617 1.00 62.62 92 ASN A C 1
ATOM 730 O O . ASN A 1 92 ? -7.595 10.172 -15.436 1.00 62.62 92 ASN A O 1
ATOM 734 N N . GLY A 1 93 ? -8.344 12.148 -16.179 1.00 48.78 93 GLY A N 1
ATOM 735 C CA . GLY A 1 93 ? -9.623 11.620 -16.681 1.00 48.78 93 GLY A CA 1
ATOM 736 C C . GLY A 1 93 ? -9.504 10.750 -17.939 1.00 48.78 93 GLY A C 1
ATOM 737 O O . GLY A 1 93 ? -10.394 9.945 -18.199 1.00 48.78 93 GLY A O 1
ATOM 738 N N . SER A 1 94 ? -8.408 10.896 -18.682 1.00 55.03 94 SER A N 1
ATOM 739 C CA . SER A 1 94 ? -8.129 10.167 -19.918 1.00 55.03 94 SER A CA 1
ATOM 740 C C . SER A 1 94 ? -7.101 9.069 -19.710 1.00 55.03 94 SER A C 1
ATOM 742 O O . SER A 1 94 ? -7.291 7.993 -20.237 1.00 55.03 94 SER A O 1
ATOM 744 N N . ASP A 1 95 ? -6.047 9.300 -18.931 1.00 54.59 95 ASP A N 1
ATOM 745 C CA . ASP A 1 95 ? -4.898 8.406 -18.830 1.00 54.59 95 ASP A CA 1
ATOM 746 C C . ASP A 1 95 ? -4.538 8.094 -17.385 1.00 54.59 95 ASP A C 1
ATOM 748 O O . ASP A 1 95 ? -4.528 8.963 -16.508 1.00 54.59 95 ASP A O 1
ATOM 752 N N . VAL A 1 96 ? -4.165 6.841 -17.155 1.00 62.38 96 VAL A N 1
ATOM 753 C CA . VAL A 1 96 ? -3.581 6.390 -15.896 1.00 62.38 96 VAL A CA 1
ATOM 754 C C . VAL A 1 96 ? -2.349 5.592 -16.265 1.00 62.38 96 VAL A C 1
ATOM 756 O O . VAL A 1 96 ? -2.531 4.575 -16.863 1.00 62.38 96 VAL A O 1
ATOM 759 N N . TYR A 1 97 ? -1.099 5.920 -16.006 1.00 68.06 97 TYR A N 1
ATOM 760 C CA . TYR A 1 97 ? -0.018 4.960 -16.297 1.00 68.06 97 TYR A CA 1
ATOM 761 C C . TYR A 1 97 ? 1.244 5.331 -15.558 1.00 68.06 97 TYR A C 1
ATOM 763 O O . TYR A 1 97 ? 1.430 6.471 -15.147 1.00 68.06 97 TYR A O 1
ATOM 771 N N . PHE A 1 98 ? 2.113 4.342 -15.407 1.00 75.31 98 PHE A N 1
ATOM 772 C CA . PHE A 1 98 ? 3.469 4.562 -14.958 1.00 75.31 98 PHE A CA 1
ATOM 773 C C . PHE A 1 98 ? 4.401 4.598 -16.166 1.00 75.31 98 PHE A C 1
ATOM 775 O O . PHE A 1 98 ? 4.306 3.756 -17.058 1.00 75.31 98 PHE A O 1
ATOM 782 N N . THR A 1 99 ? 5.295 5.571 -16.173 1.00 80.25 99 THR A N 1
ATOM 783 C CA . THR A 1 99 ? 6.459 5.637 -17.048 1.00 80.25 99 THR A CA 1
ATOM 784 C C . THR A 1 99 ? 7.635 6.185 -16.246 1.00 80.25 99 THR A C 1
ATOM 786 O O . THR A 1 99 ? 7.490 6.558 -15.081 1.00 80.25 99 THR A O 1
ATOM 789 N N . PHE A 1 100 ? 8.814 6.218 -16.843 1.00 84.25 100 PHE A N 1
ATOM 790 C CA . PHE A 1 100 ? 9.998 6.763 -16.206 1.00 84.25 100 PHE A CA 1
ATOM 791 C C . PHE A 1 100 ? 10.939 7.352 -17.249 1.00 84.25 100 PHE A C 1
ATOM 793 O O . PHE A 1 100 ? 10.936 6.952 -18.412 1.00 84.25 100 PHE A O 1
ATOM 800 N N . GLU A 1 101 ? 11.765 8.289 -16.807 1.00 87.19 101 GLU A N 1
ATOM 801 C CA . GLU A 1 101 ? 12.882 8.820 -17.582 1.00 87.19 101 GLU A CA 1
ATOM 802 C C . GLU A 1 101 ? 14.181 8.506 -16.850 1.00 87.19 101 GLU A C 1
ATOM 804 O O . GLU A 1 101 ? 14.227 8.575 -15.626 1.00 87.19 101 GLU A O 1
ATOM 809 N N . ASN A 1 102 ? 15.253 8.179 -17.565 1.00 87.69 102 ASN A N 1
ATOM 810 C CA . ASN A 1 102 ? 16.562 8.064 -16.928 1.00 87.69 102 ASN A CA 1
ATOM 811 C C . ASN A 1 102 ? 17.083 9.457 -16.569 1.00 87.69 102 ASN A C 1
ATOM 813 O O . ASN A 1 102 ? 16.962 10.387 -17.370 1.00 87.69 102 ASN A O 1
ATOM 817 N N . ILE A 1 103 ? 17.695 9.592 -15.390 1.00 86.75 103 ILE A N 1
ATOM 818 C CA . ILE A 1 103 ? 18.353 10.847 -14.997 1.00 86.75 103 ILE A CA 1
ATOM 819 C C . ILE A 1 103 ? 19.505 11.148 -15.965 1.00 86.75 103 ILE A C 1
ATOM 821 O O . ILE A 1 103 ? 19.614 12.262 -16.476 1.00 86.75 103 ILE A O 1
ATOM 825 N N . ASP A 1 104 ? 20.312 10.135 -16.289 1.00 87.94 104 ASP A N 1
ATOM 826 C CA . ASP A 1 104 ? 21.237 10.185 -17.419 1.00 87.94 104 ASP A CA 1
ATOM 827 C C . ASP A 1 104 ? 20.537 9.702 -18.697 1.00 87.94 104 ASP A C 1
ATOM 829 O O . ASP A 1 104 ? 20.288 8.510 -18.889 1.00 87.94 104 ASP A O 1
ATOM 833 N N . LYS A 1 105 ? 20.263 10.641 -19.607 1.00 88.50 105 LYS A N 1
ATOM 834 C CA . LYS A 1 105 ? 19.567 10.387 -20.877 1.00 88.50 105 LYS A CA 1
ATOM 835 C C . LYS A 1 105 ? 20.325 9.462 -21.835 1.00 88.50 105 LYS A C 1
ATOM 837 O O . LYS A 1 105 ? 19.715 8.957 -22.773 1.00 88.50 105 LYS A O 1
ATOM 842 N N . SER A 1 106 ? 21.627 9.251 -21.633 1.00 89.62 106 SER A N 1
ATOM 843 C CA . SER A 1 106 ? 22.426 8.315 -22.433 1.00 89.62 106 SER A CA 1
ATOM 844 C C . SER A 1 106 ? 22.292 6.861 -21.966 1.00 89.62 106 SER A C 1
ATOM 846 O O . SER A 1 106 ? 22.634 5.935 -22.704 1.00 89.62 106 SER A O 1
ATOM 848 N N . THR A 1 107 ? 21.771 6.645 -20.754 1.00 89.81 107 THR A N 1
ATOM 849 C CA . THR A 1 107 ? 21.580 5.307 -20.194 1.00 89.81 107 THR A CA 1
ATOM 850 C C . THR A 1 107 ? 20.456 4.578 -20.922 1.00 89.81 107 THR A C 1
ATOM 852 O O . THR A 1 107 ? 19.342 5.087 -21.052 1.00 89.81 107 THR A O 1
ATOM 855 N N . ILE A 1 108 ? 20.729 3.340 -21.336 1.00 93.19 108 ILE A N 1
ATOM 856 C CA . ILE A 1 108 ? 19.710 2.396 -21.801 1.00 93.19 108 ILE A CA 1
ATOM 857 C C . ILE A 1 108 ? 19.283 1.555 -20.598 1.00 93.19 108 ILE A C 1
ATOM 859 O O . ILE A 1 108 ? 20.122 0.933 -19.943 1.00 93.19 108 ILE A O 1
ATOM 863 N N . SER A 1 109 ? 17.986 1.522 -20.307 1.00 91.62 109 SER A N 1
ATOM 864 C CA . SER A 1 109 ? 17.440 0.794 -19.161 1.00 91.62 109 SER A CA 1
ATOM 865 C C . SER A 1 109 ? 16.081 0.177 -19.465 1.00 91.62 109 SER A C 1
ATOM 867 O O . SER A 1 109 ? 15.435 0.514 -20.460 1.00 91.62 109 SER A O 1
ATOM 869 N N . LYS A 1 110 ? 15.660 -0.770 -18.624 1.00 88.94 110 LYS A N 1
ATOM 870 C CA . LYS A 1 110 ? 14.344 -1.409 -18.712 1.00 88.94 110 LYS A CA 1
ATOM 871 C C . LYS A 1 110 ? 13.907 -1.972 -17.366 1.00 88.94 110 LYS A C 1
ATOM 873 O O . LYS A 1 110 ? 14.739 -2.419 -16.582 1.00 88.94 110 LYS A O 1
ATOM 878 N N . PHE A 1 111 ? 12.596 -2.027 -17.159 1.00 86.06 111 PHE A N 1
ATOM 879 C CA . PHE A 1 111 ? 11.998 -2.933 -16.183 1.00 86.06 111 PHE A CA 1
ATOM 880 C C . PHE A 1 111 ? 11.707 -4.276 -16.852 1.00 86.06 111 PHE A C 1
ATOM 882 O O . PHE A 1 111 ? 11.233 -4.307 -17.990 1.00 86.06 111 PHE A O 1
ATOM 889 N N . VAL A 1 112 ? 11.985 -5.380 -16.166 1.00 88.56 112 VAL A N 1
ATOM 890 C CA . VAL A 1 112 ? 11.700 -6.733 -16.650 1.00 88.56 112 VAL A CA 1
ATOM 891 C C . VAL A 1 112 ? 11.208 -7.604 -15.502 1.00 88.56 112 VAL A C 1
ATOM 893 O O . VAL A 1 112 ? 11.689 -7.483 -14.380 1.00 88.56 112 VAL A O 1
ATOM 896 N N . VAL A 1 113 ? 10.246 -8.481 -15.780 1.00 88.06 113 VAL A N 1
ATOM 897 C CA . VAL A 1 113 ? 9.918 -9.584 -14.873 1.00 88.06 113 VAL A CA 1
ATOM 898 C C . VAL A 1 113 ? 10.848 -10.738 -15.222 1.00 88.06 113 VAL A C 1
ATOM 900 O O . VAL A 1 113 ? 10.856 -11.190 -16.367 1.00 88.06 113 VAL A O 1
ATOM 903 N N . ASN A 1 114 ? 11.672 -11.159 -14.270 1.00 84.81 114 ASN A N 1
ATOM 904 C CA . ASN A 1 114 ? 12.628 -12.242 -14.476 1.00 84.81 114 ASN A CA 1
ATOM 905 C C . ASN A 1 114 ? 11.960 -13.628 -14.334 1.00 84.81 114 ASN A C 1
ATOM 907 O O . ASN A 1 114 ? 10.784 -13.746 -13.988 1.00 84.81 114 ASN A O 1
ATOM 911 N N . GLU A 1 115 ? 12.718 -14.693 -14.593 1.00 84.88 115 GLU A N 1
ATOM 912 C CA . GLU A 1 115 ? 12.218 -16.078 -14.572 1.00 84.88 115 GLU A CA 1
ATOM 913 C C . GLU A 1 115 ? 11.763 -16.552 -13.182 1.00 84.88 115 GLU A C 1
ATOM 915 O O . GLU A 1 115 ? 10.915 -17.439 -13.083 1.00 84.88 115 GLU A O 1
ATOM 920 N N . SER A 1 116 ? 12.277 -15.952 -12.102 1.00 83.75 116 SER A N 1
ATOM 921 C CA . SER A 1 116 ? 11.803 -16.233 -10.742 1.00 83.75 116 SER A CA 1
ATOM 922 C C . SER A 1 116 ? 10.509 -15.491 -10.393 1.00 83.75 116 SER A C 1
ATOM 924 O O . SER A 1 116 ? 9.923 -15.752 -9.342 1.00 83.75 116 SER A O 1
ATOM 926 N N . GLY A 1 117 ? 10.019 -14.622 -11.283 1.00 80.94 117 GLY A N 1
ATOM 927 C CA . GLY A 1 117 ? 8.802 -13.848 -11.079 1.00 80.94 117 GLY A CA 1
ATOM 928 C C . GLY A 1 117 ? 9.017 -12.610 -10.213 1.00 80.94 117 GLY A C 1
ATOM 929 O O . GLY A 1 117 ? 8.079 -12.190 -9.544 1.00 80.94 117 GLY A O 1
ATOM 930 N N . SER A 1 118 ? 10.217 -12.028 -10.221 1.00 83.25 118 SER A N 1
ATOM 931 C CA . SER A 1 118 ? 10.518 -10.748 -9.571 1.00 83.25 118 SER A CA 1
ATOM 932 C C . SER A 1 118 ? 10.640 -9.621 -10.599 1.00 83.25 118 SER A C 1
ATOM 934 O O . SER A 1 118 ? 11.109 -9.829 -11.719 1.00 83.25 118 SER A O 1
ATOM 936 N N . LEU A 1 119 ? 10.220 -8.410 -10.218 1.00 83.38 119 LEU A N 1
ATOM 937 C CA . LEU A 1 119 ? 10.369 -7.207 -11.041 1.00 83.38 119 LEU A CA 1
ATOM 938 C C . LEU A 1 119 ? 11.742 -6.564 -10.808 1.00 83.38 119 LEU A C 1
ATOM 940 O O . LEU A 1 119 ? 12.002 -6.029 -9.728 1.00 83.38 119 LEU A O 1
ATOM 944 N N . ASP A 1 120 ? 12.567 -6.561 -11.849 1.00 86.94 120 ASP A N 1
ATOM 945 C CA . ASP A 1 120 ? 13.914 -6.000 -11.846 1.00 86.94 120 ASP A CA 1
ATOM 946 C C . ASP A 1 120 ? 13.993 -4.741 -12.710 1.00 86.94 120 ASP A C 1
ATOM 948 O O . ASP A 1 120 ? 13.375 -4.646 -13.773 1.00 86.94 120 ASP A O 1
ATOM 952 N N . TYR A 1 121 ? 14.815 -3.789 -12.280 1.00 87.06 121 TYR A N 1
ATOM 953 C CA . TYR A 1 121 ? 15.251 -2.657 -13.087 1.00 87.06 121 TYR A CA 1
ATOM 954 C C . TYR A 1 121 ? 16.707 -2.864 -13.512 1.00 87.06 121 TYR A C 1
ATOM 956 O O . TYR A 1 121 ? 17.615 -2.962 -12.678 1.00 87.06 121 TYR A O 1
ATOM 964 N N . LEU A 1 122 ? 16.925 -2.929 -14.825 1.00 90.94 122 LEU A N 1
ATOM 965 C CA . LEU A 1 122 ? 18.212 -3.232 -15.438 1.00 90.94 122 LEU A CA 1
ATOM 966 C C . LEU A 1 122 ? 18.743 -2.030 -16.218 1.00 90.94 122 LEU A C 1
ATOM 968 O O . LEU A 1 122 ? 17.987 -1.363 -16.927 1.00 90.94 122 LEU A O 1
ATOM 972 N N . THR A 1 123 ? 20.056 -1.814 -16.177 1.00 93.00 123 THR A N 1
ATOM 973 C CA . THR A 1 123 ? 20.762 -0.848 -17.032 1.00 93.00 123 THR A CA 1
ATOM 974 C C . THR A 1 123 ? 21.786 -1.556 -17.910 1.00 93.00 123 THR A C 1
ATOM 976 O O . THR A 1 123 ? 22.362 -2.579 -17.538 1.00 93.00 123 THR A O 1
ATOM 979 N N . TRP A 1 124 ? 21.996 -1.050 -19.121 1.00 93.69 124 TRP A N 1
ATOM 980 C CA . TRP A 1 124 ? 22.964 -1.619 -20.050 1.00 93.69 124 TRP A CA 1
ATOM 981 C C . TRP A 1 124 ? 24.385 -1.164 -19.708 1.00 93.69 124 TRP A C 1
ATOM 983 O O . TRP A 1 124 ? 24.674 0.032 -19.665 1.00 93.69 124 TRP A O 1
ATOM 993 N N . ASN A 1 125 ? 25.301 -2.115 -19.536 1.00 91.44 125 ASN A N 1
ATOM 994 C CA . ASN A 1 125 ? 26.721 -1.845 -19.369 1.00 91.44 125 ASN A CA 1
ATOM 995 C C . ASN A 1 125 ? 27.461 -2.054 -20.694 1.00 91.44 125 ASN A C 1
ATOM 997 O O . ASN A 1 125 ? 27.758 -3.180 -21.095 1.00 91.44 125 ASN A O 1
ATOM 1001 N N . GLY A 1 126 ? 27.826 -0.951 -21.352 1.00 89.88 126 GLY A N 1
ATOM 1002 C CA . GLY A 1 126 ? 28.541 -0.988 -22.630 1.00 89.88 126 GLY A CA 1
ATOM 1003 C C . GLY A 1 126 ? 29.934 -1.630 -22.567 1.00 89.88 126 GLY A C 1
ATOM 1004 O O . GLY A 1 126 ? 30.358 -2.230 -23.552 1.00 89.88 126 GLY A O 1
ATOM 1005 N N . LYS A 1 127 ? 30.632 -1.562 -21.421 1.00 90.94 127 LYS A N 1
ATOM 1006 C CA . LYS A 1 127 ? 31.967 -2.171 -21.253 1.00 90.94 127 LYS A CA 1
ATOM 1007 C C . LYS A 1 127 ? 31.884 -3.693 -21.153 1.00 90.94 127 LYS A C 1
ATOM 1009 O O . LYS A 1 127 ? 32.709 -4.387 -21.733 1.00 90.94 127 LYS A O 1
ATOM 1014 N N . GLN A 1 128 ? 30.884 -4.195 -20.429 1.00 92.94 128 GLN A N 1
ATOM 1015 C CA . GLN A 1 128 ? 30.653 -5.631 -20.232 1.00 92.94 128 GLN A CA 1
ATOM 1016 C C . GLN A 1 128 ? 29.760 -6.250 -21.319 1.00 92.94 128 GLN A C 1
ATOM 1018 O O . GLN A 1 128 ? 29.637 -7.468 -21.372 1.00 92.94 128 GLN A O 1
ATOM 1023 N N . ARG A 1 129 ? 29.155 -5.425 -22.190 1.00 91.81 129 ARG A N 1
ATOM 1024 C CA . ARG A 1 129 ? 28.173 -5.830 -23.212 1.00 91.81 129 ARG A CA 1
ATOM 1025 C C . ARG A 1 129 ? 27.038 -6.678 -22.622 1.00 91.81 129 ARG A C 1
ATOM 1027 O O . ARG A 1 129 ? 26.661 -7.701 -23.187 1.00 91.81 129 ARG A O 1
ATOM 1034 N N . GLY A 1 130 ? 26.507 -6.247 -21.479 1.00 94.62 130 GLY A N 1
ATOM 1035 C CA . GLY A 1 130 ? 25.492 -6.986 -20.731 1.00 94.62 130 GLY A CA 1
ATOM 1036 C C . GLY A 1 130 ? 24.563 -6.086 -19.923 1.00 94.62 130 GLY A C 1
ATOM 1037 O O . GLY A 1 130 ? 24.811 -4.890 -19.763 1.00 94.62 130 GLY A O 1
ATOM 1038 N N . TRP A 1 131 ? 23.475 -6.674 -19.426 1.00 94.56 131 TRP A N 1
ATOM 1039 C CA . TRP A 1 131 ? 22.531 -6.009 -18.530 1.00 94.56 131 TRP A CA 1
ATOM 1040 C C . TRP A 1 131 ? 22.979 -6.160 -17.078 1.00 94.56 131 TRP A C 1
ATOM 1042 O O . TRP A 1 131 ? 23.182 -7.278 -16.610 1.00 94.56 131 TRP A O 1
ATOM 1052 N N . ASN A 1 132 ? 23.059 -5.044 -16.361 1.00 91.62 132 ASN A N 1
ATOM 1053 C CA . ASN A 1 132 ? 23.339 -5.013 -14.934 1.00 91.62 132 ASN A CA 1
ATOM 1054 C C . ASN A 1 132 ? 22.037 -4.769 -14.172 1.00 91.62 132 ASN A C 1
ATOM 1056 O O . ASN A 1 132 ? 21.320 -3.808 -14.458 1.00 91.62 132 ASN A O 1
ATOM 1060 N N . CYS A 1 133 ? 21.735 -5.632 -13.201 1.00 89.75 133 CYS A N 1
ATOM 1061 C CA . CYS A 1 133 ? 20.615 -5.409 -12.294 1.00 89.75 133 CYS A CA 1
ATOM 1062 C C . CYS A 1 133 ? 20.984 -4.331 -11.281 1.00 89.75 133 CYS A C 1
ATOM 1064 O O . CYS A 1 133 ? 21.983 -4.453 -10.574 1.00 89.75 133 CYS A O 1
ATOM 1066 N N . ILE A 1 134 ? 20.191 -3.263 -11.251 1.00 87.19 134 ILE A N 1
ATOM 1067 C CA . ILE A 1 134 ? 20.394 -2.140 -10.337 1.00 87.19 134 ILE A CA 1
ATOM 1068 C C . ILE A 1 134 ? 19.519 -2.299 -9.099 1.00 87.19 134 ILE A C 1
ATOM 1070 O O . ILE A 1 134 ? 19.970 -2.014 -7.993 1.00 87.19 134 ILE A O 1
ATOM 1074 N N . VAL A 1 135 ? 18.277 -2.756 -9.271 1.00 83.00 135 VAL A N 1
ATOM 1075 C CA . VAL A 1 135 ? 17.354 -2.983 -8.157 1.00 83.00 135 VAL A CA 1
ATOM 1076 C C . VAL A 1 135 ? 16.330 -4.060 -8.502 1.00 83.00 135 VAL A C 1
ATOM 1078 O O . VAL A 1 135 ? 15.779 -4.079 -9.603 1.00 83.00 135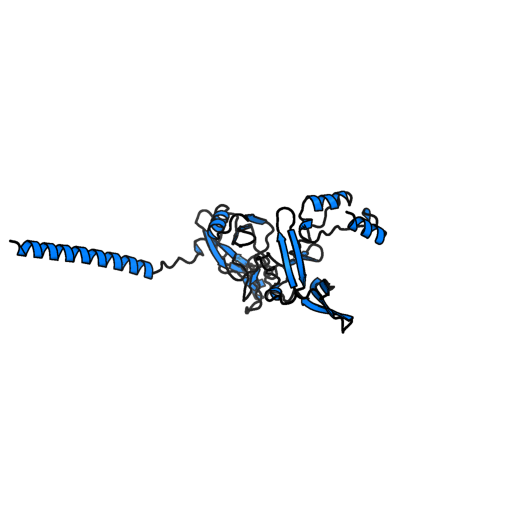 VAL A O 1
ATOM 1081 N N . THR A 1 136 ? 16.052 -4.910 -7.518 1.00 84.38 136 THR A N 1
ATOM 1082 C CA . THR A 1 136 ? 14.945 -5.870 -7.508 1.00 84.38 136 THR A CA 1
ATOM 1083 C C . THR A 1 136 ? 13.882 -5.366 -6.538 1.00 84.38 136 THR A C 1
ATOM 1085 O O . THR A 1 136 ? 14.192 -5.043 -5.392 1.00 84.38 136 THR A O 1
ATOM 1088 N N . MET A 1 137 ? 12.633 -5.275 -6.995 1.00 78.19 137 MET A N 1
ATOM 1089 C CA . MET A 1 137 ? 11.551 -4.626 -6.240 1.00 78.19 137 MET A CA 1
ATOM 1090 C C . MET A 1 137 ? 10.899 -5.514 -5.176 1.00 78.19 137 MET A C 1
ATOM 1092 O O . MET A 1 137 ? 10.343 -4.997 -4.216 1.00 78.19 137 MET A O 1
ATOM 1096 N N . MET A 1 138 ? 10.968 -6.837 -5.335 1.00 82.06 138 MET A N 1
ATOM 1097 C CA . MET A 1 138 ? 10.531 -7.819 -4.335 1.00 82.06 138 MET A CA 1
ATOM 1098 C C . MET A 1 138 ? 11.753 -8.262 -3.532 1.00 82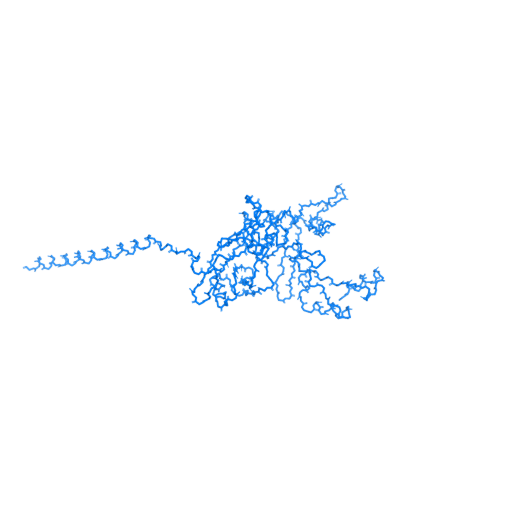.06 138 MET A C 1
ATOM 1100 O O . MET A 1 138 ? 12.390 -9.260 -3.868 1.00 82.06 138 MET A O 1
ATOM 1104 N N . LYS A 1 139 ? 12.151 -7.458 -2.546 1.00 80.75 139 LYS A N 1
ATOM 1105 C CA . LYS A 1 139 ? 13.457 -7.585 -1.887 1.00 80.75 139 LYS A CA 1
ATOM 1106 C C . LYS A 1 139 ? 13.419 -8.524 -0.693 1.00 80.75 139 LYS A C 1
ATOM 1108 O O . LYS A 1 139 ? 14.389 -9.231 -0.429 1.00 80.75 139 LYS A O 1
ATOM 1113 N N . ASP A 1 140 ? 12.321 -8.492 0.046 1.00 88.31 140 ASP A N 1
ATOM 1114 C CA . ASP A 1 140 ? 12.168 -9.266 1.267 1.00 88.31 140 ASP A CA 1
ATOM 1115 C C . ASP A 1 140 ? 10.762 -9.843 1.404 1.00 88.31 140 ASP A C 1
ATOM 1117 O O . ASP A 1 140 ? 9.862 -9.584 0.606 1.00 88.31 140 ASP A O 1
ATOM 1121 N N . ILE A 1 141 ? 10.586 -10.657 2.441 1.00 90.94 141 ILE A N 1
ATOM 1122 C CA . ILE A 1 141 ? 9.352 -11.394 2.699 1.00 90.94 141 ILE A CA 1
ATOM 1123 C C . ILE A 1 141 ? 8.123 -10.478 2.835 1.00 90.94 141 ILE A C 1
ATOM 1125 O O . ILE A 1 141 ? 7.022 -10.888 2.493 1.00 90.94 141 ILE A O 1
ATOM 1129 N N . CYS A 1 142 ? 8.287 -9.217 3.250 1.00 92.31 142 CYS A N 1
ATOM 1130 C CA . CYS A 1 142 ? 7.171 -8.278 3.370 1.00 92.31 142 CYS A CA 1
ATOM 1131 C C . CYS A 1 142 ? 6.704 -7.684 2.035 1.00 92.31 142 CYS A C 1
ATOM 1133 O O . CYS A 1 142 ? 5.717 -6.941 2.018 1.00 92.31 142 CYS A O 1
ATOM 1135 N N . ASP A 1 143 ? 7.399 -7.969 0.931 1.00 88.81 143 ASP A N 1
ATOM 1136 C CA . ASP A 1 143 ? 6.925 -7.644 -0.415 1.00 88.81 143 ASP A CA 1
ATOM 1137 C C . ASP A 1 143 ? 5.967 -8.708 -0.963 1.00 88.81 143 ASP A C 1
ATOM 1139 O O . ASP A 1 143 ? 5.174 -8.405 -1.858 1.00 88.81 143 ASP A O 1
ATOM 1143 N N . ASN A 1 144 ? 5.969 -9.918 -0.395 1.00 91.56 144 ASN A N 1
ATOM 1144 C CA . ASN A 1 144 ? 4.978 -10.930 -0.732 1.00 91.56 144 ASN A CA 1
ATOM 1145 C C . ASN A 1 144 ? 3.575 -10.420 -0.408 1.00 91.56 144 ASN A C 1
ATOM 1147 O O . ASN A 1 144 ? 3.298 -9.895 0.676 1.00 91.56 144 ASN A O 1
ATOM 1151 N N . TYR A 1 145 ? 2.668 -10.610 -1.359 1.00 91.44 145 TYR A N 1
ATOM 1152 C CA . TYR A 1 145 ? 1.294 -10.178 -1.189 1.00 91.44 145 TYR A CA 1
ATOM 1153 C C . TYR A 1 145 ? 0.628 -10.877 0.002 1.00 91.44 145 TYR A C 1
ATOM 1155 O O . TYR A 1 145 ? 0.535 -12.102 0.048 1.00 91.44 145 TYR A O 1
ATOM 1163 N N . ALA A 1 146 ? 0.102 -10.069 0.926 1.00 93.56 146 ALA A N 1
ATOM 1164 C CA . ALA A 1 146 ? -0.677 -10.519 2.081 1.00 93.56 146 ALA A CA 1
ATOM 1165 C C . ALA A 1 146 ? 0.056 -11.477 3.046 1.00 93.56 146 ALA A C 1
ATOM 1167 O O . ALA A 1 146 ? -0.599 -12.252 3.742 1.00 93.56 146 ALA A O 1
ATOM 1168 N N . GLU A 1 147 ? 1.383 -11.354 3.161 1.00 95.38 147 GLU A N 1
ATOM 1169 C CA . GLU A 1 147 ? 2.244 -12.183 4.025 1.00 95.38 147 GLU A CA 1
ATOM 1170 C C . GLU A 1 147 ? 1.703 -12.360 5.461 1.00 95.38 147 GLU A C 1
ATOM 1172 O O . GLU A 1 147 ? 1.692 -13.461 5.999 1.00 95.38 147 GLU A O 1
ATOM 1177 N N . CYS A 1 148 ? 1.184 -11.292 6.080 1.00 96.38 148 CYS A N 1
ATOM 1178 C CA . CYS A 1 148 ? 0.702 -11.319 7.468 1.00 96.38 148 CYS A CA 1
ATOM 1179 C C . CYS A 1 148 ? -0.816 -11.511 7.633 1.00 96.38 148 CYS A C 1
ATOM 1181 O O . CYS A 1 148 ? -1.343 -11.312 8.732 1.00 96.38 148 CYS A O 1
ATOM 1183 N N . GLY A 1 149 ? -1.531 -11.844 6.556 1.00 95.62 149 GLY A N 1
ATOM 1184 C CA . GLY A 1 149 ? -2.985 -11.997 6.568 1.00 95.62 149 GLY A CA 1
ATOM 1185 C C . GLY A 1 149 ? -3.757 -10.700 6.862 1.00 95.62 149 GLY A C 1
ATOM 1186 O O . GLY A 1 149 ? -3.224 -9.586 6.833 1.00 95.62 149 GLY A O 1
ATOM 1187 N N . ALA A 1 150 ? -5.060 -10.834 7.124 1.00 96.50 150 ALA A N 1
ATOM 1188 C CA . ALA A 1 150 ? -5.939 -9.697 7.401 1.00 96.50 150 ALA A CA 1
ATOM 1189 C C . ALA A 1 150 ? -5.573 -8.998 8.716 1.00 96.50 150 ALA A C 1
ATOM 1191 O O . ALA A 1 150 ? -5.373 -9.640 9.740 1.00 96.50 150 ALA A O 1
ATOM 1192 N N . TYR A 1 151 ? -5.523 -7.671 8.708 1.00 97.12 151 TYR A N 1
ATOM 1193 C CA . TYR A 1 151 ? -5.176 -6.814 9.845 1.00 97.12 151 TYR A CA 1
ATOM 1194 C C . TYR A 1 151 ? -3.790 -7.054 10.488 1.00 97.12 151 TYR A C 1
ATOM 1196 O O . TYR A 1 151 ? -3.477 -6.452 11.524 1.00 97.12 151 TYR A O 1
ATOM 1204 N N . GLY A 1 152 ? -2.957 -7.900 9.879 1.00 96.25 152 GLY A N 1
ATOM 1205 C CA . GLY A 1 152 ? -1.548 -8.063 10.208 1.00 96.25 152 GLY A CA 1
ATOM 1206 C C . GLY A 1 152 ? -0.690 -7.031 9.476 1.00 96.25 152 GLY A C 1
ATOM 1207 O O . GLY A 1 152 ? -1.011 -6.607 8.368 1.00 96.25 152 GLY A O 1
ATOM 1208 N N . VAL A 1 153 ? 0.400 -6.613 10.111 1.00 96.25 153 VAL A N 1
ATOM 1209 C CA . VAL A 1 153 ? 1.386 -5.674 9.570 1.00 96.25 153 VAL A CA 1
ATOM 1210 C C . VAL A 1 153 ? 2.726 -6.385 9.467 1.00 96.25 153 VAL A C 1
ATOM 1212 O O . VAL A 1 153 ? 3.221 -6.900 10.473 1.00 96.25 153 VAL A O 1
ATOM 1215 N N . CYS A 1 154 ? 3.309 -6.375 8.271 1.00 95.50 154 CYS A N 1
ATOM 1216 C CA . CYS A 1 154 ? 4.637 -6.922 8.026 1.00 95.50 154 CYS A CA 1
ATOM 1217 C C . CYS A 1 154 ? 5.727 -5.885 8.310 1.00 95.50 154 CYS A C 1
ATOM 1219 O O . CYS A 1 154 ? 5.599 -4.730 7.898 1.00 95.50 154 CYS A O 1
ATOM 1221 N N . THR A 1 155 ? 6.795 -6.268 9.007 1.00 92.81 155 THR A N 1
ATOM 1222 C CA . THR A 1 155 ? 7.939 -5.397 9.302 1.00 92.81 155 THR A CA 1
ATOM 1223 C C . THR A 1 155 ? 9.239 -6.194 9.344 1.00 92.81 155 THR A C 1
ATOM 1225 O O . THR A 1 155 ? 9.317 -7.240 9.981 1.00 92.81 155 THR A O 1
ATOM 1228 N N . MET A 1 156 ? 10.286 -5.671 8.702 1.00 89.81 156 MET A N 1
ATOM 1229 C CA . MET A 1 156 ? 11.629 -6.269 8.748 1.00 89.81 156 MET A CA 1
ATOM 1230 C C . MET A 1 156 ? 12.433 -5.848 9.987 1.00 89.81 156 MET A C 1
ATOM 1232 O O . MET A 1 156 ? 13.486 -6.414 10.254 1.00 89.81 156 MET A O 1
ATOM 1236 N N . ASN A 1 157 ? 11.942 -4.869 10.755 1.00 84.12 157 ASN A N 1
ATOM 1237 C CA . ASN A 1 157 ? 12.638 -4.323 11.927 1.00 84.12 157 ASN A CA 1
ATOM 1238 C C . ASN A 1 157 ? 12.141 -4.901 13.262 1.00 84.12 157 ASN A C 1
ATOM 1240 O O . ASN A 1 157 ? 12.638 -4.522 14.323 1.00 84.12 157 ASN A O 1
ATOM 1244 N N . GLY A 1 158 ? 11.105 -5.740 13.234 1.00 76.75 158 GLY A N 1
ATOM 1245 C CA . GLY A 1 158 ? 10.524 -6.352 14.427 1.00 76.75 158 GLY A CA 1
ATOM 1246 C C . GLY A 1 158 ? 11.246 -7.629 14.853 1.00 76.75 158 GLY A C 1
ATOM 1247 O O . GLY A 1 158 ? 11.996 -8.222 14.086 1.00 76.75 158 GLY A O 1
ATOM 1248 N N . SER A 1 159 ? 10.966 -8.099 16.073 1.00 77.69 159 SER A N 1
ATOM 1249 C CA . SER A 1 159 ? 11.378 -9.440 16.520 1.00 77.69 159 SER A CA 1
ATOM 1250 C C . SER A 1 159 ? 10.651 -10.565 15.774 1.00 77.69 159 SER A C 1
ATOM 1252 O O . SER A 1 159 ? 11.157 -11.679 15.692 1.00 77.69 159 SER A O 1
ATOM 1254 N N . LEU A 1 160 ? 9.464 -10.268 15.239 1.00 86.38 160 LEU A N 1
ATOM 1255 C CA . LEU A 1 160 ? 8.673 -11.127 14.366 1.00 86.38 160 LEU A CA 1
ATOM 1256 C C . LEU A 1 160 ? 8.356 -10.357 13.084 1.00 86.38 160 LEU A C 1
ATOM 1258 O O . LEU A 1 160 ? 8.060 -9.161 13.145 1.00 86.38 160 LEU A O 1
ATOM 1262 N N . VAL A 1 161 ? 8.359 -11.067 11.952 1.00 92.94 161 VAL A N 1
ATOM 1263 C CA . VAL A 1 161 ? 8.013 -10.516 10.629 1.00 92.94 161 VAL A CA 1
ATOM 1264 C C . VAL A 1 161 ? 6.597 -9.939 10.630 1.00 92.94 161 VAL A C 1
ATOM 1266 O O . VAL A 1 161 ? 6.360 -8.866 10.083 1.00 92.94 161 VAL A O 1
ATOM 1269 N N . CYS A 1 162 ? 5.664 -10.617 11.301 1.00 95.62 162 CYS A N 1
ATOM 1270 C CA . CYS A 1 162 ? 4.268 -10.213 11.385 1.00 95.62 162 CYS A CA 1
ATOM 1271 C C . CYS A 1 162 ? 3.877 -9.800 12.803 1.00 95.62 162 CYS A C 1
ATOM 1273 O O . CYS A 1 162 ? 4.173 -10.489 13.781 1.00 95.62 162 CYS A O 1
ATOM 1275 N N . LYS A 1 163 ? 3.137 -8.692 12.903 1.00 95.38 163 LYS A N 1
ATOM 1276 C CA . LYS A 1 163 ? 2.488 -8.222 14.135 1.00 95.38 163 LYS A CA 1
ATOM 1277 C C . LYS A 1 163 ? 1.054 -7.787 13.850 1.00 95.38 163 LYS A C 1
ATOM 1279 O O . LYS A 1 163 ? 0.780 -7.206 12.803 1.00 95.38 163 LYS A O 1
ATOM 1284 N N . CYS A 1 164 ? 0.133 -8.015 14.781 1.00 96.19 164 CYS A N 1
ATOM 1285 C CA . CYS A 1 164 ? -1.208 -7.443 14.669 1.00 96.19 164 CYS A CA 1
ATOM 1286 C C . CYS A 1 164 ? -1.175 -5.922 14.852 1.00 96.19 164 CYS A C 1
ATOM 1288 O O . CYS A 1 164 ? -0.365 -5.387 15.616 1.00 96.19 164 CYS A O 1
ATOM 1290 N N . MET A 1 165 ? -2.085 -5.213 14.179 1.00 95.00 165 MET A N 1
ATOM 1291 C CA . MET A 1 165 ? -2.305 -3.792 14.455 1.00 95.00 165 MET A CA 1
ATOM 1292 C C . MET A 1 165 ? -2.667 -3.550 15.929 1.00 95.00 165 MET A C 1
ATOM 1294 O O . MET A 1 165 ? -3.228 -4.409 16.611 1.00 95.00 165 MET A O 1
ATOM 1298 N N . LYS A 1 166 ? -2.384 -2.344 16.440 1.00 92.88 166 LYS A N 1
ATOM 1299 C CA . LYS A 1 166 ? -2.763 -1.961 17.811 1.00 92.88 166 LYS A CA 1
ATOM 1300 C C . LYS A 1 166 ? -4.274 -2.177 18.004 1.00 92.88 166 LYS A C 1
ATOM 1302 O O . LYS A 1 166 ? -5.056 -1.672 17.204 1.00 92.88 166 LYS A O 1
ATOM 1307 N N . LYS A 1 167 ? -4.662 -2.853 19.096 1.00 95.56 167 LYS A N 1
ATOM 1308 C CA . LYS A 1 167 ? -6.052 -3.247 19.440 1.00 95.56 167 LYS A CA 1
ATOM 1309 C C . LYS A 1 167 ? -6.632 -4.411 18.621 1.00 95.56 167 LYS A C 1
ATOM 1311 O O . LYS A 1 167 ? -7.851 -4.572 18.544 1.00 95.56 167 LYS A O 1
ATOM 1316 N N . PHE A 1 168 ? -5.753 -5.219 18.040 1.00 97.06 168 PHE A N 1
ATOM 1317 C CA . PHE A 1 168 ? -6.083 -6.481 17.397 1.00 97.06 168 PHE A CA 1
ATOM 1318 C C . PHE A 1 168 ? -5.243 -7.603 18.005 1.00 97.06 168 PHE A C 1
ATOM 1320 O O . PHE A 1 168 ? -4.121 -7.369 18.464 1.00 97.06 168 PHE A O 1
ATOM 1327 N N . THR A 1 169 ? -5.769 -8.819 17.960 1.00 97.12 169 THR A N 1
ATOM 1328 C CA . THR A 1 169 ? -5.096 -10.046 18.395 1.00 97.12 169 THR A CA 1
ATOM 1329 C C . THR A 1 169 ? -5.102 -11.084 17.276 1.00 97.12 169 THR A C 1
ATOM 1331 O O . THR A 1 169 ? -5.936 -10.995 16.369 1.00 97.12 169 THR A O 1
ATOM 1334 N N . PRO A 1 170 ? -4.176 -12.060 17.293 1.00 97.56 170 PRO A N 1
ATOM 1335 C CA . PRO A 1 170 ? -4.160 -13.124 16.297 1.00 97.56 170 PRO A CA 1
ATOM 1336 C C . PRO A 1 170 ? -5.492 -13.869 16.262 1.00 97.56 170 PRO A C 1
ATOM 1338 O O . PRO A 1 170 ? -6.033 -14.226 17.308 1.00 97.56 170 PRO A O 1
ATOM 1341 N N . ARG A 1 171 ? -6.010 -14.129 15.056 1.00 97.19 171 ARG A N 1
ATOM 1342 C CA . ARG A 1 171 ? -7.246 -14.905 14.876 1.00 97.19 171 ARG A CA 1
ATOM 1343 C C . ARG A 1 171 ? -7.077 -16.344 15.370 1.00 97.19 171 ARG A C 1
ATOM 1345 O O . ARG A 1 171 ? -8.000 -16.900 15.953 1.00 97.19 171 ARG A O 1
ATOM 1352 N N . SER A 1 172 ? -5.894 -16.910 15.140 1.00 97.06 172 SER A N 1
ATOM 1353 C CA . SER A 1 172 ? -5.473 -18.227 15.617 1.00 97.06 172 SER A CA 1
ATOM 1354 C C . SER A 1 172 ? -4.179 -18.066 16.421 1.00 97.06 172 SER A C 1
ATOM 1356 O O . SER A 1 172 ? -3.100 -17.973 15.830 1.00 97.06 172 SER A O 1
ATOM 1358 N N . PRO A 1 173 ? -4.253 -17.960 17.762 1.00 95.25 173 PRO A N 1
ATOM 1359 C CA . PRO A 1 173 ? -3.064 -17.834 18.604 1.00 95.25 173 PRO A CA 1
ATOM 1360 C C . PRO A 1 173 ? -2.093 -19.006 18.441 1.00 95.25 173 PRO A C 1
ATOM 1362 O O . PRO A 1 173 ? -0.884 -18.802 18.443 1.00 95.25 173 PRO A O 1
ATOM 1365 N N . GLN A 1 174 ? -2.612 -20.223 18.260 1.00 95.62 174 GLN A N 1
ATOM 1366 C CA . GLN A 1 174 ? -1.809 -21.431 18.074 1.00 95.62 174 GLN A CA 1
ATOM 1367 C C . GLN A 1 174 ? -0.973 -21.355 16.792 1.00 95.62 174 GLN A C 1
ATOM 1369 O O . GLN A 1 174 ? 0.238 -21.555 16.848 1.00 95.62 174 GLN A O 1
ATOM 1374 N N . ASP A 1 175 ? -1.589 -21.006 15.658 1.00 94.44 175 ASP A N 1
ATOM 1375 C CA . ASP A 1 175 ? -0.865 -20.855 14.388 1.00 94.44 175 ASP A CA 1
ATOM 1376 C C . ASP A 1 175 ? 0.153 -19.716 14.468 1.00 94.44 175 ASP A C 1
ATOM 1378 O O . ASP A 1 175 ? 1.289 -19.858 14.019 1.00 94.44 175 ASP A O 1
ATOM 1382 N N . TRP A 1 176 ? -0.218 -18.616 15.127 1.00 92.31 176 TRP A N 1
ATOM 1383 C CA . TRP A 1 176 ? 0.664 -17.470 15.320 1.00 92.31 176 TRP A CA 1
ATOM 1384 C C . TRP A 1 176 ? 1.919 -17.822 16.133 1.00 92.31 176 TRP A C 1
ATOM 1386 O O . TRP A 1 176 ? 3.020 -17.402 15.779 1.00 92.31 176 TRP A O 1
ATOM 1396 N N . HIS A 1 177 ? 1.779 -18.627 17.193 1.00 90.38 177 HIS A N 1
ATOM 1397 C CA . HIS A 1 177 ? 2.911 -19.141 17.974 1.00 90.38 177 HIS A CA 1
ATOM 1398 C C . HIS A 1 177 ? 3.805 -20.101 17.178 1.00 90.38 177 HIS A C 1
ATOM 1400 O O . HIS A 1 177 ? 4.999 -20.180 17.452 1.00 90.38 177 HIS A O 1
ATOM 1406 N N . ASN A 1 178 ? 3.248 -20.767 16.166 1.00 92.62 178 ASN A N 1
ATOM 1407 C CA . ASN A 1 178 ? 3.974 -21.624 15.229 1.00 92.62 178 ASN A CA 1
ATOM 1408 C C . ASN A 1 178 ? 4.480 -20.862 13.989 1.00 92.62 178 ASN A C 1
ATOM 1410 O O . ASN A 1 178 ? 4.781 -21.483 12.972 1.00 92.62 178 ASN A O 1
ATOM 1414 N N . PHE A 1 179 ? 4.574 -19.528 14.058 1.00 89.75 179 PHE A N 1
ATOM 1415 C CA . PHE A 1 179 ? 5.045 -18.658 12.973 1.00 89.75 179 PHE A CA 1
ATOM 1416 C C . PHE A 1 179 ? 4.210 -18.739 11.684 1.00 89.75 179 PHE A C 1
ATOM 1418 O O . PHE A 1 179 ? 4.714 -18.462 10.598 1.00 89.75 179 PHE A O 1
ATOM 1425 N N . ASN A 1 180 ? 2.921 -19.072 11.794 1.00 94.00 180 ASN A N 1
ATOM 1426 C CA . ASN A 1 180 ? 1.971 -19.049 10.687 1.00 94.00 180 ASN A CA 1
ATOM 1427 C C . ASN A 1 180 ? 0.959 -17.896 10.866 1.00 94.00 180 ASN A C 1
ATOM 1429 O O . ASN A 1 180 ? -0.048 -18.049 11.564 1.00 94.00 180 ASN A O 1
ATOM 1433 N N . PRO A 1 181 ? 1.187 -16.734 10.227 1.00 94.25 181 PRO A N 1
ATOM 1434 C CA . PRO A 1 181 ? 0.323 -15.563 10.353 1.00 94.25 181 PRO A CA 1
ATOM 1435 C C . PRO A 1 181 ? -0.863 -15.561 9.373 1.00 94.25 181 PRO A C 1
ATOM 1437 O O . PRO A 1 181 ? -1.625 -14.597 9.357 1.00 94.25 181 PRO A O 1
ATOM 1440 N N . SER A 1 182 ? -1.055 -16.612 8.564 1.00 94.00 182 SER A N 1
ATOM 1441 C CA . SER A 1 182 ? -1.996 -16.621 7.427 1.00 94.00 182 SER A CA 1
ATOM 1442 C C . SER A 1 182 ? -3.450 -16.315 7.811 1.00 94.00 182 SER A C 1
ATOM 1444 O O . SER A 1 182 ? -4.189 -15.705 7.039 1.00 94.00 182 SER A O 1
ATOM 1446 N N . ALA A 1 183 ? -3.873 -16.708 9.018 1.00 95.88 183 ALA A N 1
ATOM 1447 C CA . ALA A 1 183 ? -5.214 -16.421 9.536 1.00 95.88 183 ALA A CA 1
ATOM 1448 C C . ALA A 1 183 ? -5.432 -14.930 9.875 1.00 95.88 183 ALA A C 1
ATOM 1450 O O . ALA A 1 183 ? -6.569 -14.498 10.092 1.00 95.88 183 ALA A O 1
ATOM 1451 N N . GLY A 1 184 ? -4.351 -14.149 9.931 1.00 96.81 184 GLY A N 1
ATOM 1452 C CA . GLY A 1 184 ? -4.346 -12.742 10.286 1.00 96.81 184 GLY A CA 1
ATOM 1453 C C . GLY A 1 184 ? -4.780 -12.487 11.726 1.00 96.81 184 GLY A C 1
ATOM 1454 O O . GLY A 1 184 ? -4.626 -13.307 12.635 1.00 96.81 184 GLY A O 1
ATOM 1455 N N . CYS A 1 185 ? -5.354 -11.312 11.924 1.00 97.81 185 CYS A N 1
ATOM 1456 C CA . CYS A 1 185 ? -5.767 -10.779 13.205 1.00 97.81 185 CYS A CA 1
ATOM 1457 C C . CYS A 1 185 ? -7.260 -10.434 13.200 1.00 97.81 185 CYS A C 1
ATOM 1459 O O . CYS A 1 185 ? -7.913 -10.315 12.160 1.00 97.81 185 CYS A O 1
ATOM 1461 N N . VAL A 1 186 ? -7.812 -10.258 14.393 1.00 96.81 186 VAL A N 1
ATOM 1462 C CA . VAL A 1 186 ? -9.188 -9.821 14.630 1.00 96.81 186 VAL A CA 1
ATOM 1463 C C . VAL A 1 186 ? -9.193 -8.669 15.622 1.00 96.81 186 VAL A C 1
ATOM 1465 O O . VAL A 1 186 ? -8.273 -8.512 16.421 1.00 96.81 186 VAL A O 1
ATOM 1468 N N . ARG A 1 187 ? -10.215 -7.818 15.538 1.00 95.88 187 ARG A N 1
ATOM 1469 C CA . ARG A 1 187 ? -10.398 -6.696 16.469 1.00 95.88 187 ARG A CA 1
ATOM 1470 C C . ARG A 1 187 ? -10.675 -7.244 17.865 1.00 95.88 187 ARG A C 1
ATOM 1472 O O . ARG A 1 187 ? -11.447 -8.187 17.996 1.00 95.88 187 ARG A O 1
ATOM 1479 N N . ASN A 1 188 ? -10.119 -6.606 18.892 1.00 95.88 188 ASN A N 1
ATOM 1480 C CA . ASN A 1 188 ? -10.367 -7.007 20.281 1.00 95.88 188 ASN A CA 1
ATOM 1481 C C . ASN A 1 188 ? -11.821 -6.763 20.705 1.00 95.88 188 ASN A C 1
ATOM 1483 O O . ASN A 1 188 ? -12.409 -7.575 21.412 1.00 95.88 188 ASN A O 1
ATOM 1487 N N . SER A 1 189 ? -12.388 -5.640 20.259 1.00 94.81 189 SER A N 1
ATOM 1488 C CA . SER A 1 189 ? -13.762 -5.231 20.548 1.00 94.81 189 SER A CA 1
ATOM 1489 C C . SER A 1 189 ? -14.558 -5.090 19.242 1.00 94.81 189 SER A C 1
ATOM 1491 O O . SER A 1 189 ? -14.039 -4.503 18.283 1.00 94.81 189 SER A O 1
ATOM 1493 N N . PRO A 1 190 ? -15.807 -5.592 19.178 1.00 93.44 190 PRO A N 1
ATOM 1494 C CA . PRO A 1 190 ? -16.650 -5.460 17.996 1.00 93.44 190 PRO A CA 1
ATOM 1495 C C . PRO A 1 190 ? -17.038 -3.999 17.752 1.00 93.44 190 PRO A C 1
ATOM 1497 O O . PRO A 1 190 ? -17.172 -3.205 18.683 1.00 93.44 190 PRO A O 1
ATOM 1500 N N . LEU A 1 191 ? -17.227 -3.654 16.480 1.00 93.25 191 LEU A N 1
ATOM 1501 C CA . LEU A 1 191 ? -17.722 -2.343 16.075 1.00 93.25 191 LEU A CA 1
ATOM 1502 C C . LEU A 1 191 ? -19.225 -2.231 16.357 1.00 93.25 191 LEU A C 1
ATOM 1504 O O . LEU A 1 191 ? -19.979 -3.188 16.178 1.00 93.25 191 LEU A O 1
ATOM 1508 N N . ASN A 1 192 ? -19.649 -1.051 16.797 1.00 91.31 192 ASN A N 1
ATOM 1509 C CA . ASN A 1 192 ? -21.047 -0.715 17.008 1.00 91.31 192 ASN A CA 1
ATOM 1510 C C . ASN A 1 192 ? -21.265 0.760 16.671 1.00 91.31 192 ASN A C 1
ATOM 1512 O O . ASN A 1 192 ? -21.065 1.649 17.502 1.00 91.31 192 ASN A O 1
ATOM 1516 N N . CYS A 1 193 ? -21.748 0.994 15.453 1.00 90.19 193 CYS A N 1
ATOM 1517 C CA . CYS A 1 193 ? -21.992 2.322 14.897 1.00 90.19 193 CYS A CA 1
ATOM 1518 C C . CYS A 1 193 ? -22.907 3.194 15.781 1.00 90.19 193 CYS A C 1
ATOM 1520 O O . CYS A 1 193 ? -22.779 4.415 15.784 1.00 90.19 193 CYS A O 1
ATOM 1522 N N . SER A 1 194 ? -23.789 2.576 16.580 1.00 88.56 194 SER A N 1
ATOM 1523 C CA . SER A 1 194 ? -24.735 3.284 17.456 1.00 88.56 194 SER A CA 1
ATOM 1524 C C . SER A 1 194 ? -24.139 3.689 18.809 1.00 88.56 194 SER A C 1
ATOM 1526 O O . SER A 1 194 ? -24.592 4.659 19.408 1.00 88.56 194 SER A O 1
ATOM 1528 N N . GLN A 1 195 ? -23.135 2.963 19.314 1.00 83.31 195 GLN A N 1
ATOM 1529 C CA . GLN A 1 195 ? -22.537 3.195 20.644 1.00 83.31 195 GLN A CA 1
ATOM 1530 C C . GLN A 1 195 ? -21.313 4.122 20.612 1.00 83.31 195 GLN A C 1
ATOM 1532 O O . GLN A 1 195 ? -20.656 4.337 21.632 1.00 83.31 195 GLN A O 1
ATOM 1537 N N . GLY A 1 196 ? -21.028 4.705 19.450 1.00 84.19 196 GLY A N 1
ATOM 1538 C CA . GLY A 1 196 ? -19.891 5.582 19.244 1.00 84.19 196 GLY A CA 1
ATOM 1539 C C . GLY A 1 196 ? -18.637 4.814 18.841 1.00 84.19 196 GLY A C 1
ATOM 1540 O O . GLY A 1 196 ? -18.278 3.769 19.385 1.00 84.19 196 GLY A O 1
ATOM 1541 N N . GLU A 1 197 ? -17.941 5.376 17.863 1.00 91.44 197 GLU A N 1
ATOM 1542 C CA . GLU A 1 197 ? -16.742 4.805 17.267 1.00 91.44 197 GLU A CA 1
ATOM 1543 C C . GLU A 1 197 ? -15.758 5.922 16.949 1.00 91.44 197 GLU A C 1
ATOM 1545 O O . GLU A 1 197 ? -16.092 7.110 16.897 1.00 91.44 197 GLU A O 1
ATOM 1550 N N . GLY A 1 198 ? -14.514 5.542 16.715 1.00 93.75 198 GLY A N 1
ATOM 1551 C CA . GLY A 1 198 ? -13.492 6.490 16.320 1.00 93.75 198 GLY A CA 1
ATOM 1552 C C . GLY A 1 198 ? -12.360 5.799 15.606 1.00 93.75 198 GLY A C 1
ATOM 1553 O O . GLY A 1 198 ? -12.522 4.704 15.083 1.00 93.75 198 GLY A O 1
ATOM 1554 N N . PHE A 1 199 ? -11.219 6.472 15.547 1.00 96.25 199 PHE A N 1
ATOM 1555 C CA . PHE A 1 199 ? -10.089 6.008 14.762 1.00 96.25 199 PHE A CA 1
ATOM 1556 C C . PHE A 1 199 ? -8.805 6.217 15.532 1.00 96.25 199 PHE A C 1
ATOM 1558 O O . PHE A 1 199 ? -8.625 7.257 16.173 1.00 96.25 199 PHE A O 1
ATOM 1565 N N . ILE A 1 200 ? -7.897 5.261 15.398 1.00 95.44 200 ILE A N 1
ATOM 1566 C CA . ILE A 1 200 ? -6.496 5.455 15.757 1.00 95.44 200 ILE A CA 1
ATOM 1567 C C . ILE A 1 200 ? -5.686 5.668 14.487 1.00 95.44 200 ILE A C 1
ATOM 1569 O O . ILE A 1 200 ? -5.981 5.099 13.437 1.00 95.44 200 ILE A O 1
ATOM 1573 N N . LYS A 1 201 ? -4.666 6.515 14.594 1.00 95.88 201 LYS A N 1
ATOM 1574 C CA . LYS A 1 201 ? -3.742 6.809 13.505 1.00 95.88 201 LYS A CA 1
ATOM 1575 C C . LYS A 1 201 ? -2.547 5.864 13.586 1.00 95.88 201 LYS A C 1
ATOM 1577 O O . LYS A 1 201 ? -1.833 5.876 14.587 1.00 95.88 201 LYS A O 1
ATOM 1582 N N . LEU A 1 202 ? -2.320 5.104 12.526 1.00 94.75 202 LEU A N 1
ATOM 1583 C CA . LEU A 1 202 ? -1.122 4.304 12.300 1.00 94.75 202 LEU A CA 1
ATOM 1584 C C . LEU A 1 202 ? -0.272 5.015 11.247 1.00 94.75 202 LEU A C 1
ATOM 1586 O O . LEU A 1 202 ? -0.811 5.492 10.251 1.00 94.75 202 LEU A O 1
ATOM 1590 N N . LYS A 1 203 ? 1.033 5.131 11.490 1.00 92.94 203 LYS A N 1
ATOM 1591 C CA . LYS A 1 203 ? 1.969 5.851 10.616 1.00 92.94 203 LYS A CA 1
ATOM 1592 C C . LYS A 1 203 ? 2.904 4.873 9.922 1.00 92.94 203 LYS A C 1
ATOM 1594 O O . LYS A 1 203 ? 3.092 3.765 10.411 1.00 92.94 203 LYS A O 1
ATOM 1599 N N . GLY A 1 204 ? 3.536 5.322 8.842 1.00 90.25 204 GLY A N 1
ATOM 1600 C CA . GLY A 1 204 ? 4.628 4.574 8.226 1.00 90.25 204 GLY A CA 1
ATOM 1601 C C . GLY A 1 204 ? 4.181 3.330 7.469 1.00 90.25 204 GLY A C 1
ATOM 1602 O O . GLY A 1 204 ? 4.961 2.399 7.338 1.00 90.25 204 GLY A O 1
ATOM 1603 N N . LEU A 1 205 ? 2.941 3.287 6.970 1.00 90.19 205 LEU A N 1
ATOM 1604 C CA . LEU A 1 205 ? 2.394 2.077 6.358 1.00 90.19 205 LEU A CA 1
ATOM 1605 C C . LEU A 1 205 ? 2.341 2.137 4.827 1.00 90.19 205 LEU A C 1
ATOM 1607 O O . LEU A 1 205 ? 2.006 3.164 4.238 1.00 90.19 205 LEU A O 1
ATOM 1611 N N . LYS A 1 206 ? 2.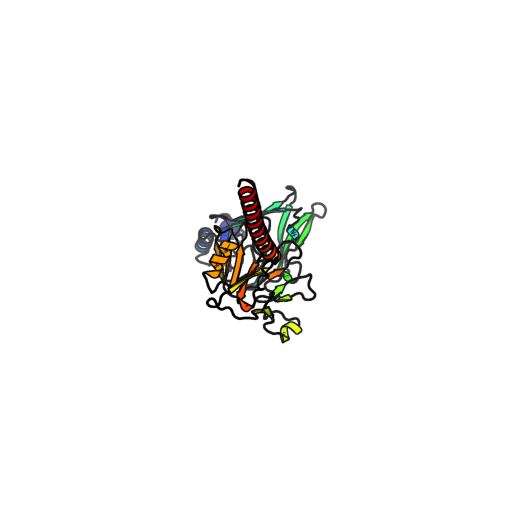571 0.997 4.178 1.00 89.06 206 LYS A N 1
ATOM 1612 C CA . LYS A 1 206 ? 1.979 0.673 2.878 1.00 89.06 206 LYS A CA 1
ATOM 1613 C C . LYS A 1 206 ? 0.471 0.538 3.091 1.00 89.06 206 LYS A C 1
ATOM 1615 O O . LYS A 1 206 ? 0.036 -0.307 3.874 1.00 89.06 206 LYS A O 1
ATOM 1620 N N . LEU A 1 207 ? -0.324 1.384 2.436 1.00 88.12 207 LEU A N 1
ATOM 1621 C CA . LEU A 1 207 ? -1.782 1.358 2.595 1.00 88.12 207 LEU A CA 1
ATOM 1622 C C . LEU A 1 207 ? -2.358 0.001 2.153 1.00 88.12 207 LEU A C 1
ATOM 1624 O O . LEU A 1 207 ? -1.871 -0.550 1.161 1.00 88.12 207 LEU A O 1
ATOM 1628 N N . PRO A 1 208 ? -3.375 -0.526 2.857 1.00 91.19 208 PRO A N 1
ATOM 1629 C CA . PRO A 1 208 ? -3.894 -1.869 2.633 1.00 91.19 208 PRO A CA 1
ATOM 1630 C C . PRO A 1 208 ? -4.515 -2.043 1.253 1.00 91.19 208 PRO A C 1
ATOM 1632 O O . PRO A 1 208 ? -5.008 -1.090 0.643 1.00 91.19 208 PRO A O 1
ATOM 1635 N N . ASP A 1 209 ? -4.555 -3.293 0.815 1.00 84.12 209 ASP A N 1
ATOM 1636 C CA . ASP A 1 209 ? -5.443 -3.736 -0.249 1.00 84.12 209 ASP A CA 1
ATOM 1637 C C . ASP A 1 209 ? -6.810 -4.159 0.318 1.00 84.12 209 ASP A C 1
ATOM 1639 O O . ASP A 1 209 ? -6.914 -4.646 1.451 1.00 84.12 209 ASP A O 1
ATOM 1643 N N . SER A 1 210 ? -7.863 -3.944 -0.472 1.00 73.06 210 SER A N 1
ATOM 1644 C CA . SER A 1 210 ? -9.214 -4.466 -0.237 1.00 73.06 210 SER A CA 1
ATOM 1645 C C . SER A 1 210 ? -9.982 -4.498 -1.558 1.00 73.06 210 SER A C 1
ATOM 1647 O O . SER A 1 210 ? -9.881 -3.546 -2.337 1.00 73.06 210 SER A O 1
ATOM 1649 N N . PRO A 1 211 ? -10.821 -5.525 -1.796 1.00 64.12 211 PRO A N 1
ATOM 1650 C CA . PRO A 1 211 ? -11.695 -5.561 -2.966 1.00 64.12 211 PRO A CA 1
ATOM 1651 C C . PRO A 1 211 ? -12.682 -4.385 -3.016 1.00 64.12 211 PRO A C 1
ATOM 1653 O O . PRO A 1 211 ? -13.170 -4.051 -4.092 1.00 64.12 211 PRO A O 1
ATOM 1656 N N . ASN A 1 212 ? -12.976 -3.753 -1.872 1.00 75.00 212 ASN A N 1
ATOM 1657 C CA . ASN A 1 212 ? -13.967 -2.690 -1.764 1.00 75.00 212 ASN A CA 1
ATOM 1658 C C . ASN A 1 212 ? -13.338 -1.421 -1.182 1.00 75.00 212 ASN A C 1
ATOM 1660 O O . ASN A 1 212 ? -13.186 -1.276 0.035 1.00 75.00 212 ASN A O 1
ATOM 1664 N N . ILE A 1 213 ? -13.015 -0.477 -2.066 1.00 78.44 213 ILE A N 1
ATOM 1665 C CA . ILE A 1 213 ? -12.536 0.857 -1.704 1.00 78.44 213 ILE A CA 1
ATOM 1666 C C . ILE A 1 213 ? -13.347 1.941 -2.413 1.00 78.44 213 ILE A C 1
ATOM 1668 O O . ILE A 1 213 ? -13.807 1.748 -3.538 1.00 78.44 213 ILE A O 1
ATOM 1672 N N . LEU A 1 214 ? -13.476 3.105 -1.778 1.00 76.56 214 LEU A N 1
ATOM 1673 C CA . LEU A 1 214 ? -13.975 4.320 -2.421 1.00 76.56 214 LEU A CA 1
ATOM 1674 C C . LEU A 1 214 ? -12.920 5.418 -2.331 1.00 76.56 214 LEU A C 1
ATOM 1676 O O . LEU A 1 214 ? -12.308 5.618 -1.281 1.00 76.56 214 LEU A O 1
ATOM 1680 N N . VAL A 1 215 ? -12.728 6.134 -3.440 1.00 81.12 215 VAL A N 1
ATOM 1681 C CA . VAL A 1 215 ? -11.762 7.230 -3.549 1.00 81.12 215 VAL A CA 1
ATOM 1682 C C . VAL A 1 215 ? -12.494 8.524 -3.886 1.00 81.12 215 VAL A C 1
ATOM 1684 O O . VAL A 1 215 ? -13.044 8.661 -4.978 1.00 81.12 215 VAL A O 1
ATOM 1687 N N . ASN A 1 216 ? -12.454 9.493 -2.972 1.00 78.00 216 ASN A N 1
ATOM 1688 C CA . ASN A 1 216 ? -12.939 10.850 -3.191 1.00 78.00 216 ASN A CA 1
ATOM 1689 C C . ASN A 1 216 ? -11.756 11.821 -3.314 1.00 78.00 216 ASN A C 1
ATOM 1691 O O . ASN A 1 216 ? -11.163 12.259 -2.324 1.00 78.00 216 ASN A O 1
ATOM 1695 N N . LYS A 1 217 ? -11.421 12.190 -4.555 1.00 76.44 217 LYS A N 1
ATOM 1696 C CA . LYS A 1 217 ? -10.279 13.070 -4.851 1.00 76.44 217 LYS A CA 1
ATOM 1697 C C . LYS A 1 217 ? -10.466 14.502 -4.349 1.00 76.44 217 LYS A C 1
ATOM 1699 O O . LYS A 1 217 ? -9.458 15.170 -4.109 1.00 76.44 217 LYS A O 1
ATOM 1704 N N . SER A 1 218 ? -11.711 14.965 -4.222 1.00 79.12 218 SER A N 1
ATOM 1705 C CA . SER A 1 218 ? -12.046 16.335 -3.816 1.00 79.12 218 SER A CA 1
ATOM 1706 C C . SER A 1 218 ? -11.749 16.579 -2.339 1.00 79.12 218 SER A C 1
ATOM 1708 O O . SER A 1 218 ? -11.391 17.687 -1.950 1.00 79.12 218 SER A O 1
ATOM 1710 N N . VAL A 1 219 ? -11.827 15.529 -1.520 1.00 85.31 219 VAL A N 1
ATOM 1711 C CA . VAL A 1 219 ? -11.551 15.602 -0.087 1.00 85.31 219 VAL A CA 1
ATOM 1712 C C . VAL A 1 219 ? -10.064 15.400 0.162 1.00 85.31 219 VAL A C 1
ATOM 1714 O O . VAL A 1 219 ? -9.516 14.317 -0.035 1.00 85.31 219 VAL A O 1
ATOM 1717 N N . LYS A 1 220 ? -9.389 16.455 0.622 1.00 80.44 220 LYS A N 1
ATOM 1718 C CA . LYS A 1 220 ? -7.965 16.402 1.003 1.00 80.44 220 LYS A CA 1
ATOM 1719 C C . LYS A 1 220 ? -7.754 16.395 2.517 1.00 80.44 220 LYS A C 1
ATOM 1721 O O . LYS A 1 220 ? -6.685 16.015 2.989 1.00 80.44 220 LYS A O 1
ATOM 1726 N N . SER A 1 221 ? -8.763 16.798 3.287 1.00 91.44 221 SER A N 1
ATOM 1727 C CA . SER A 1 221 ? -8.686 16.879 4.743 1.00 91.44 221 SER A CA 1
ATOM 1728 C C . SER A 1 221 ? -8.925 15.516 5.388 1.00 91.44 221 SER A C 1
ATOM 1730 O O . SER A 1 221 ? -9.962 14.885 5.186 1.00 91.44 221 SER A O 1
ATOM 1732 N N . ALA A 1 222 ? -8.007 15.089 6.261 1.00 93.12 222 ALA A N 1
ATOM 1733 C CA . ALA A 1 222 ? -8.200 13.887 7.073 1.00 93.12 222 ALA A CA 1
ATOM 1734 C C . ALA A 1 222 ? -9.448 13.977 7.971 1.00 93.12 222 ALA A C 1
ATOM 1736 O O . ALA A 1 222 ? -10.037 12.951 8.301 1.00 93.12 222 ALA A O 1
ATOM 1737 N N . LYS A 1 223 ? -9.867 15.191 8.361 1.00 95.06 223 LYS A N 1
ATOM 1738 C CA . LYS A 1 223 ? -11.079 15.408 9.163 1.00 95.06 223 LYS A CA 1
ATOM 1739 C C . LYS A 1 223 ? -12.346 15.180 8.340 1.00 95.06 223 LYS A C 1
ATOM 1741 O O . LYS A 1 223 ? -13.283 14.578 8.847 1.00 95.06 223 LYS A O 1
ATOM 1746 N N . GLU A 1 224 ? -12.369 15.630 7.092 1.00 95.75 224 GLU A N 1
ATOM 1747 C CA . GLU A 1 224 ? -13.489 15.382 6.176 1.00 95.75 224 GLU A CA 1
ATOM 1748 C C . GLU A 1 224 ? -13.566 13.910 5.782 1.00 95.75 224 GLU A C 1
ATOM 1750 O O . GLU A 1 224 ? -14.623 13.305 5.913 1.00 95.75 224 GLU A O 1
ATOM 1755 N N . CYS A 1 225 ? -12.429 13.293 5.456 1.00 95.56 225 CYS A N 1
ATOM 1756 C CA . CYS A 1 225 ? -12.361 11.866 5.143 1.00 95.56 225 CYS A CA 1
ATOM 1757 C C . CYS A 1 225 ? -12.831 10.985 6.319 1.00 95.56 225 CYS A C 1
ATOM 1759 O O . CYS A 1 225 ? -13.524 9.984 6.139 1.00 95.56 225 CYS A O 1
ATOM 1761 N N . LYS A 1 226 ? -12.539 11.411 7.557 1.00 96.75 226 LYS A N 1
ATOM 1762 C CA . LYS A 1 226 ? -13.096 10.796 8.769 1.00 96.75 226 LYS A CA 1
ATOM 1763 C C . LYS A 1 226 ? -14.623 10.863 8.803 1.00 96.75 226 LYS A C 1
ATOM 1765 O O . LYS A 1 226 ? -15.250 9.883 9.192 1.00 96.75 226 LYS A O 1
ATOM 1770 N N . MET A 1 227 ? -15.213 12.009 8.457 1.00 94.88 227 MET A N 1
ATOM 1771 C CA . MET A 1 227 ? -16.671 12.180 8.451 1.00 94.88 227 MET A CA 1
ATOM 1772 C C . MET A 1 227 ? -17.326 11.298 7.386 1.00 94.88 227 MET A C 1
ATOM 1774 O O . MET A 1 227 ? -18.316 10.642 7.695 1.00 94.88 227 MET A O 1
ATOM 1778 N N . GLU A 1 228 ? -16.738 11.201 6.190 1.00 94.81 228 GLU A N 1
ATOM 1779 C CA . GLU A 1 228 ? -17.216 10.292 5.136 1.00 94.81 228 GLU A CA 1
ATOM 1780 C C . GLU A 1 228 ? -17.202 8.829 5.595 1.00 94.81 228 GLU A C 1
ATOM 1782 O O . GLU A 1 228 ? -18.191 8.116 5.439 1.00 94.81 228 GLU A O 1
ATOM 1787 N N . CYS A 1 229 ? -16.111 8.387 6.228 1.00 96.06 229 CYS A N 1
ATOM 1788 C CA . CYS A 1 229 ? -16.025 7.028 6.755 1.00 96.06 229 CYS A CA 1
ATOM 1789 C C . CYS A 1 229 ? -17.018 6.785 7.906 1.00 96.06 229 CYS A C 1
ATOM 1791 O O . CYS A 1 229 ? -17.657 5.739 7.954 1.00 96.06 229 CYS A O 1
ATOM 1793 N N . LEU A 1 230 ? -17.199 7.743 8.825 1.00 95.00 230 LEU A N 1
ATOM 1794 C CA . LEU A 1 230 ? -18.174 7.612 9.919 1.00 95.00 230 LEU A CA 1
ATOM 1795 C C . LEU A 1 230 ? -19.617 7.535 9.422 1.00 95.00 230 LEU A C 1
ATOM 1797 O O . LEU A 1 230 ? -20.404 6.794 10.006 1.00 95.00 230 LEU A O 1
ATOM 1801 N N . ALA A 1 231 ? -19.945 8.258 8.348 1.00 93.81 231 ALA A N 1
ATOM 1802 C CA . ALA A 1 231 ? -21.277 8.255 7.750 1.00 93.81 231 ALA A CA 1
ATOM 1803 C C . ALA A 1 231 ? -21.685 6.880 7.194 1.00 93.81 231 ALA A C 1
ATOM 1805 O O . ALA A 1 231 ? -22.872 6.617 7.022 1.00 93.81 231 ALA A O 1
ATOM 1806 N N . ASN A 1 232 ? -20.722 5.986 6.944 1.00 94.50 232 ASN A N 1
ATOM 1807 C CA . ASN A 1 232 ? -20.981 4.625 6.499 1.00 94.50 232 ASN A CA 1
ATOM 1808 C C . ASN A 1 232 ? -20.491 3.610 7.542 1.00 94.50 232 ASN A C 1
ATOM 1810 O O . ASN A 1 232 ? -19.290 3.402 7.705 1.00 94.50 232 ASN A O 1
ATOM 1814 N N . CYS A 1 233 ? -21.412 2.929 8.228 1.00 93.81 233 CYS A N 1
ATOM 1815 C CA . CYS A 1 233 ? -21.084 1.966 9.286 1.00 93.81 233 CYS A CA 1
ATOM 1816 C C . CYS A 1 233 ? -20.230 0.771 8.819 1.00 93.81 233 CYS A C 1
ATOM 1818 O O . CYS A 1 233 ? -19.580 0.135 9.643 1.00 93.81 233 CYS A O 1
ATOM 1820 N N . SER A 1 234 ? -20.185 0.476 7.516 1.00 93.81 234 SER A N 1
ATOM 1821 C CA . SER A 1 234 ? -19.342 -0.588 6.954 1.00 93.81 234 SER A CA 1
ATOM 1822 C C . SER A 1 234 ? -17.904 -0.143 6.663 1.00 93.81 234 SER A C 1
ATOM 1824 O O . SER A 1 234 ? -17.066 -0.986 6.340 1.00 93.81 234 SER A O 1
ATOM 1826 N N . CYS A 1 235 ? -17.594 1.155 6.750 1.00 95.88 235 CYS A N 1
ATOM 1827 C CA . CYS A 1 235 ? -16.233 1.648 6.553 1.00 95.88 235 CYS A CA 1
ATOM 1828 C C . CYS A 1 235 ? -15.328 1.180 7.701 1.00 95.88 235 CYS A C 1
ATOM 1830 O O . CYS A 1 235 ? -15.634 1.421 8.869 1.00 95.88 235 CYS A O 1
ATOM 1832 N N . MET A 1 236 ? -14.202 0.548 7.373 1.00 95.75 236 MET A N 1
ATOM 1833 C CA . MET A 1 236 ? -13.274 -0.071 8.329 1.00 95.75 236 MET A CA 1
ATOM 1834 C C . MET A 1 236 ? -12.020 0.764 8.584 1.00 95.75 236 MET A C 1
ATOM 1836 O O . MET A 1 236 ? -11.424 0.671 9.664 1.00 95.75 236 MET A O 1
ATOM 1840 N N . ALA A 1 237 ? -11.610 1.567 7.604 1.00 96.75 237 ALA A N 1
ATOM 1841 C CA . ALA A 1 237 ? -10.474 2.471 7.698 1.00 96.75 237 ALA A CA 1
ATOM 1842 C C . ALA A 1 237 ? -10.551 3.567 6.633 1.00 96.75 237 ALA A C 1
ATOM 1844 O O . ALA A 1 237 ? -11.257 3.429 5.633 1.00 96.75 237 ALA A O 1
ATOM 1845 N N . TYR A 1 238 ? -9.776 4.629 6.833 1.00 95.50 238 TYR A N 1
ATOM 1846 C CA . TYR A 1 238 ? -9.557 5.654 5.824 1.00 95.50 238 TYR A CA 1
ATOM 1847 C C . TYR A 1 238 ? -8.110 6.154 5.807 1.00 95.50 238 TYR A C 1
ATOM 1849 O O . TYR A 1 238 ? -7.348 5.977 6.758 1.00 95.50 238 TYR A O 1
ATOM 1857 N N . ALA A 1 239 ? -7.744 6.829 4.727 1.00 91.88 239 ALA A N 1
ATOM 1858 C CA . ALA A 1 239 ? -6.486 7.536 4.566 1.00 91.88 239 ALA A CA 1
ATOM 1859 C C . ALA A 1 239 ? -6.755 8.789 3.738 1.00 91.88 239 ALA A C 1
ATOM 1861 O O . ALA A 1 239 ? -7.535 8.759 2.789 1.00 91.88 239 ALA A O 1
ATOM 1862 N N . ALA A 1 240 ? -6.111 9.894 4.094 1.00 88.00 240 ALA A N 1
ATOM 1863 C CA . ALA A 1 240 ? -6.163 11.120 3.311 1.00 88.00 240 ALA A CA 1
ATOM 1864 C C . ALA A 1 240 ? -4.775 11.379 2.737 1.00 88.00 240 ALA A C 1
ATOM 1866 O O . ALA A 1 240 ? -3.797 11.506 3.473 1.00 88.00 240 ALA A O 1
ATOM 1867 N N . THR A 1 241 ? -4.693 11.434 1.414 1.00 76.12 241 THR A N 1
ATOM 1868 C CA . THR A 1 241 ? -3.438 11.610 0.685 1.00 76.12 241 THR A CA 1
ATOM 1869 C C . THR A 1 241 ? -3.548 12.821 -0.230 1.00 76.12 241 THR A C 1
ATOM 1871 O O . THR A 1 241 ? -4.615 13.123 -0.771 1.00 76.12 241 THR A O 1
ATOM 1874 N N . LYS A 1 242 ? -2.436 13.531 -0.432 1.00 70.81 242 LYS A N 1
A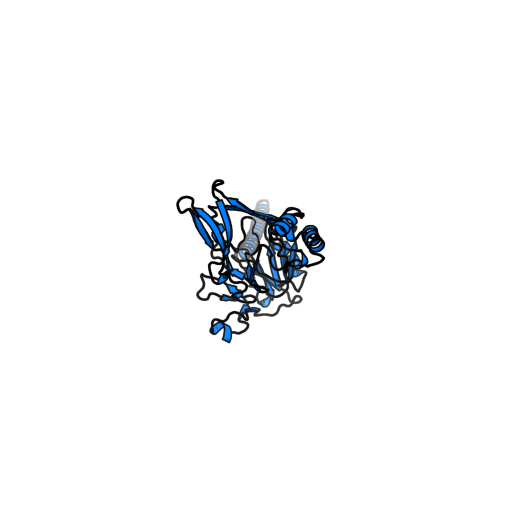TOM 1875 C CA . LYS A 1 242 ? -2.422 14.731 -1.278 1.00 70.81 242 LYS A CA 1
ATOM 1876 C C . LYS A 1 242 ? -2.839 14.405 -2.718 1.00 70.81 242 LYS A C 1
ATOM 1878 O O . LYS A 1 242 ? -3.671 15.110 -3.286 1.00 70.81 242 LYS A O 1
ATOM 1883 N N . MET A 1 243 ? -2.335 13.299 -3.269 1.00 67.69 243 MET A N 1
ATOM 1884 C CA . MET A 1 243 ? -2.632 12.857 -4.635 1.00 67.69 243 MET A CA 1
ATOM 1885 C C . MET A 1 243 ? -4.032 12.260 -4.771 1.00 67.69 243 MET A C 1
ATOM 1887 O O . MET A 1 243 ? -4.870 12.802 -5.492 1.00 67.69 243 MET A O 1
ATOM 1891 N N . SER A 1 244 ? -4.316 11.186 -4.037 1.00 69.88 244 SER A N 1
ATOM 1892 C CA . SER A 1 244 ? -5.534 10.390 -4.232 1.00 69.88 244 SER A CA 1
ATOM 1893 C C . SER A 1 244 ? -6.754 10.969 -3.512 1.00 69.88 244 SER A C 1
ATOM 1895 O O . SER A 1 244 ? -7.877 10.593 -3.820 1.00 69.88 244 SER A O 1
ATOM 1897 N N . GLY A 1 245 ? -6.560 11.932 -2.604 1.00 80.31 245 GLY A N 1
ATOM 1898 C CA . GLY A 1 245 ? -7.623 12.465 -1.753 1.00 80.31 245 GLY A CA 1
ATOM 1899 C C . GLY A 1 245 ? -7.984 11.500 -0.630 1.00 80.31 245 GLY A C 1
ATOM 1900 O O . GLY A 1 245 ? -7.092 10.873 -0.048 1.00 80.31 245 GLY A O 1
ATOM 1901 N N . CYS A 1 246 ? -9.272 11.408 -0.319 1.00 84.88 246 CYS A N 1
ATOM 1902 C CA . CYS A 1 246 ? -9.810 10.500 0.678 1.00 84.88 246 CYS A CA 1
ATOM 1903 C C . CYS A 1 246 ? -9.973 9.102 0.092 1.00 84.88 246 CYS A C 1
ATOM 1905 O O . CYS A 1 246 ? -10.615 8.926 -0.939 1.00 84.88 246 CYS A O 1
ATOM 1907 N N . ILE A 1 247 ? -9.409 8.108 0.766 1.00 86.62 247 ILE A N 1
ATOM 1908 C CA . ILE A 1 247 ? -9.596 6.695 0.462 1.00 86.62 247 ILE A CA 1
ATOM 1909 C C . ILE A 1 247 ? -10.292 6.075 1.666 1.00 86.62 247 ILE A C 1
ATOM 1911 O O . ILE A 1 247 ? -9.844 6.270 2.796 1.00 86.62 247 ILE A O 1
ATOM 1915 N N . THR A 1 248 ? -11.369 5.336 1.431 1.00 88.62 248 THR A N 1
ATOM 1916 C CA . THR A 1 248 ? -12.095 4.579 2.458 1.00 88.62 248 THR A CA 1
ATOM 1917 C C . THR A 1 248 ? -12.138 3.107 2.076 1.00 88.62 248 THR A C 1
ATOM 1919 O O . THR A 1 248 ? -12.331 2.772 0.908 1.00 88.62 248 THR A O 1
ATOM 1922 N N . TRP A 1 249 ? -11.931 2.233 3.058 1.00 92.44 249 TRP A N 1
ATOM 1923 C CA . TRP A 1 249 ? -11.907 0.782 2.876 1.00 92.44 249 TRP A CA 1
ATOM 1924 C C . TRP A 1 249 ? -13.114 0.133 3.539 1.00 92.44 249 TRP A C 1
ATOM 1926 O O . TRP A 1 249 ? -13.475 0.484 4.666 1.00 92.44 249 TRP A O 1
ATOM 1936 N N . PHE A 1 250 ? -13.677 -0.867 2.867 1.00 88.50 250 PHE A N 1
ATOM 1937 C CA . PHE A 1 250 ? -14.798 -1.671 3.338 1.00 88.50 250 PHE A CA 1
ATOM 1938 C C . PHE A 1 250 ? -14.370 -3.142 3.401 1.00 88.50 250 PHE A C 1
ATOM 1940 O O . PHE A 1 250 ? -13.775 -3.663 2.458 1.00 88.50 250 PHE A O 1
ATOM 1947 N N . GLY A 1 251 ? -14.660 -3.810 4.519 1.00 91.12 251 GLY A N 1
ATOM 1948 C CA . GLY A 1 251 ? -14.204 -5.180 4.778 1.00 91.12 251 GLY A CA 1
ATOM 1949 C C . GLY A 1 251 ? -12.764 -5.283 5.297 1.00 91.12 251 GLY A C 1
ATOM 1950 O O . GLY A 1 251 ? -12.201 -4.316 5.819 1.00 91.12 251 GLY A O 1
ATOM 1951 N N . ASP A 1 252 ? -12.200 -6.486 5.196 1.00 93.00 252 ASP A N 1
ATOM 1952 C CA . ASP A 1 252 ? -10.894 -6.809 5.770 1.00 93.00 252 ASP A CA 1
ATOM 1953 C C . ASP A 1 252 ? -9.745 -6.107 5.037 1.00 93.00 252 ASP A C 1
ATOM 1955 O O . ASP A 1 252 ? -9.739 -5.973 3.815 1.00 93.00 252 ASP A O 1
ATOM 1959 N N . LEU A 1 253 ? -8.768 -5.638 5.816 1.00 93.94 253 LEU A N 1
ATOM 1960 C CA . LEU A 1 253 ? -7.601 -4.909 5.324 1.00 93.94 253 LEU A CA 1
ATOM 1961 C C . LEU A 1 253 ? -6.423 -5.871 5.225 1.00 93.94 253 LEU A C 1
ATOM 1963 O O . LEU A 1 253 ? -6.069 -6.493 6.225 1.00 93.94 253 LEU A O 1
ATOM 1967 N N . THR A 1 254 ? -5.806 -5.981 4.054 1.00 94.69 254 THR A N 1
ATOM 1968 C CA . THR A 1 254 ? -4.726 -6.950 3.800 1.00 94.69 254 THR A CA 1
ATOM 1969 C C . THR A 1 254 ? -3.510 -6.278 3.172 1.00 94.69 254 THR A C 1
ATOM 1971 O O . THR A 1 254 ? -3.568 -5.109 2.790 1.00 94.69 254 THR A O 1
ATOM 1974 N N . ASP A 1 255 ? -2.397 -7.012 3.090 1.00 93.38 255 ASP A N 1
ATOM 1975 C CA . ASP A 1 255 ? -1.168 -6.563 2.425 1.00 93.38 255 ASP A CA 1
ATOM 1976 C C . ASP A 1 255 ? -0.618 -5.232 2.981 1.00 93.38 255 ASP A C 1
ATOM 1978 O O . ASP A 1 255 ? -0.311 -4.283 2.250 1.00 93.38 255 ASP A O 1
ATOM 1982 N N . ILE A 1 256 ? -0.537 -5.152 4.313 1.00 94.00 256 ILE A N 1
ATOM 1983 C CA . ILE A 1 256 ? -0.022 -3.991 5.042 1.00 94.00 256 ILE A CA 1
ATOM 1984 C C . ILE A 1 256 ? 1.431 -4.252 5.431 1.00 94.00 256 ILE A C 1
ATOM 1986 O O . ILE A 1 256 ? 1.757 -5.257 6.064 1.00 94.00 256 ILE A O 1
ATOM 1990 N N . ARG A 1 257 ? 2.292 -3.287 5.120 1.00 92.12 257 ARG A N 1
ATOM 1991 C CA . ARG A 1 257 ? 3.710 -3.279 5.487 1.00 92.12 257 ARG A CA 1
ATOM 1992 C C . ARG A 1 257 ? 4.041 -2.003 6.243 1.00 92.12 257 ARG A C 1
ATOM 1994 O O . ARG A 1 257 ? 3.517 -0.946 5.908 1.00 92.12 257 ARG A O 1
ATOM 2001 N N . GLU A 1 258 ? 4.902 -2.094 7.242 1.00 92.50 258 GLU A N 1
ATOM 2002 C CA . GLU A 1 258 ? 5.481 -0.954 7.947 1.00 92.50 258 GLU A CA 1
ATOM 2003 C C . GLU A 1 258 ? 6.870 -0.642 7.386 1.00 92.50 258 GLU A C 1
ATOM 2005 O O . GLU A 1 258 ? 7.684 -1.540 7.171 1.00 92.50 258 GLU A O 1
ATOM 2010 N N . TYR A 1 259 ? 7.139 0.643 7.178 1.00 85.06 259 TYR A N 1
ATOM 2011 C CA . TYR A 1 259 ? 8.450 1.160 6.816 1.00 85.06 259 TYR A CA 1
ATOM 2012 C C . TYR A 1 259 ? 9.042 1.949 7.992 1.00 85.06 259 TYR A C 1
ATOM 2014 O O . TYR A 1 259 ? 8.320 2.743 8.601 1.00 85.06 259 TYR A O 1
ATOM 2022 N N . PRO A 1 260 ? 10.341 1.774 8.311 1.00 81.94 260 PRO A N 1
ATOM 2023 C CA . PRO A 1 260 ? 11.021 2.588 9.326 1.00 81.94 260 PRO A CA 1
ATOM 2024 C C . PRO A 1 260 ? 10.976 4.083 9.013 1.00 81.94 260 PRO A C 1
ATOM 2026 O O . PRO A 1 260 ? 10.757 4.901 9.903 1.00 81.94 260 PRO A O 1
ATOM 2029 N N . GLU A 1 261 ? 11.153 4.427 7.740 1.00 79.38 261 GLU A N 1
ATOM 2030 C CA . GLU A 1 261 ? 11.085 5.792 7.240 1.00 79.38 261 GLU A CA 1
ATOM 2031 C C . GLU A 1 261 ? 10.101 5.865 6.073 1.00 79.38 261 GLU A C 1
ATOM 2033 O O . GLU A 1 261 ? 9.982 4.947 5.262 1.00 79.38 261 GLU A O 1
ATOM 2038 N N . GLY A 1 262 ? 9.364 6.970 5.989 1.00 77.50 262 GLY A N 1
ATOM 2039 C CA . GLY A 1 262 ? 8.338 7.144 4.969 1.00 77.50 262 GLY A CA 1
ATOM 2040 C C . GLY A 1 262 ? 7.006 6.479 5.328 1.00 77.50 262 GLY A C 1
ATOM 2041 O O . GLY A 1 262 ? 6.451 6.740 6.391 1.00 77.50 262 GLY A O 1
ATOM 2042 N N . GLY A 1 263 ? 6.425 5.729 4.386 1.00 80.50 263 GLY A N 1
ATOM 2043 C CA . GLY A 1 263 ? 5.059 5.195 4.464 1.00 80.50 263 GLY A CA 1
ATOM 2044 C C . GLY A 1 263 ? 3.942 6.251 4.507 1.00 80.50 263 GLY A C 1
ATOM 2045 O O . GLY A 1 263 ? 4.163 7.443 4.289 1.00 80.50 263 GLY A O 1
ATOM 2046 N N . GLN A 1 264 ? 2.708 5.804 4.708 1.00 84.88 264 GLN A N 1
ATOM 2047 C CA . GLN A 1 264 ? 1.505 6.634 4.726 1.00 84.88 264 GLN A CA 1
ATOM 2048 C C . GLN A 1 264 ? 0.715 6.411 6.013 1.00 84.88 264 GLN A C 1
ATOM 2050 O O . GLN A 1 264 ? 0.842 5.386 6.686 1.00 84.88 264 GLN A O 1
ATOM 2055 N N . ASP A 1 265 ? -0.096 7.408 6.353 1.00 91.81 265 ASP A N 1
ATOM 2056 C CA . ASP A 1 265 ? -0.964 7.351 7.517 1.00 91.81 265 ASP A CA 1
ATOM 2057 C C . ASP A 1 265 ? -2.263 6.608 7.184 1.00 91.81 265 ASP A C 1
ATOM 2059 O O . ASP A 1 265 ? -2.993 6.999 6.270 1.00 91.81 265 ASP A O 1
ATOM 2063 N N . LEU A 1 266 ? -2.576 5.581 7.971 1.00 94.38 266 LEU A N 1
ATOM 2064 C CA . LEU A 1 266 ? -3.843 4.857 7.934 1.00 94.38 266 LEU A CA 1
ATOM 2065 C C . LEU A 1 266 ? -4.612 5.122 9.227 1.00 94.38 266 LEU A C 1
ATOM 2067 O O . LEU A 1 266 ? -4.076 5.002 10.329 1.00 94.38 266 LEU A O 1
ATOM 2071 N N . TYR A 1 267 ? -5.890 5.449 9.103 1.00 97.31 267 TYR A N 1
ATOM 2072 C CA . TYR A 1 267 ? -6.791 5.642 10.227 1.00 97.31 267 TYR A CA 1
ATOM 2073 C C . TYR A 1 267 ? -7.736 4.452 10.298 1.00 97.31 267 TYR A C 1
ATOM 2075 O O . TYR A 1 267 ? -8.640 4.326 9.474 1.00 97.31 267 TYR A O 1
ATOM 2083 N N . ILE A 1 268 ? -7.534 3.571 11.275 1.00 96.88 268 ILE A N 1
ATOM 2084 C CA . ILE A 1 268 ? -8.346 2.361 11.429 1.00 96.88 268 ILE A CA 1
ATOM 2085 C C . ILE A 1 268 ? -9.473 2.596 12.429 1.00 96.88 268 ILE A C 1
ATOM 2087 O O . ILE A 1 268 ? -9.242 3.132 13.517 1.00 96.88 268 ILE A O 1
ATOM 2091 N N . ARG A 1 269 ? -10.699 2.227 12.042 1.00 96.31 269 ARG A N 1
ATOM 2092 C CA . ARG A 1 269 ? -11.901 2.401 12.865 1.00 96.31 269 ARG A CA 1
ATOM 2093 C C . ARG A 1 269 ? -11.837 1.487 14.079 1.00 96.31 269 ARG A C 1
ATOM 2095 O O . ARG A 1 269 ? -11.399 0.357 13.935 1.00 96.31 269 ARG A O 1
ATOM 2102 N N . LEU A 1 270 ? -12.266 1.931 15.251 1.00 95.88 270 LEU A N 1
ATOM 2103 C CA . LEU A 1 270 ? -12.322 1.138 16.480 1.00 95.88 270 LEU A CA 1
ATOM 2104 C C . LEU A 1 270 ? -13.572 1.494 17.290 1.00 95.88 270 LEU A C 1
ATOM 2106 O O . LEU A 1 270 ? -14.099 2.605 17.178 1.00 95.88 270 LEU A O 1
ATOM 2110 N N . ALA A 1 271 ? -13.999 0.559 18.139 1.00 95.00 271 ALA A N 1
ATOM 2111 C CA . ALA A 1 271 ? -15.031 0.800 19.139 1.00 95.00 271 ALA A CA 1
ATOM 2112 C C . ALA A 1 271 ? -14.596 1.914 20.105 1.00 95.00 271 ALA A C 1
ATOM 2114 O O . ALA A 1 271 ? -13.412 2.017 20.438 1.00 95.00 271 ALA A O 1
ATOM 2115 N N . ALA A 1 272 ? -15.538 2.726 20.596 1.00 92.38 272 ALA A N 1
ATOM 2116 C CA . ALA A 1 272 ? -15.224 3.802 21.540 1.00 92.38 272 ALA A CA 1
ATOM 2117 C C . ALA A 1 272 ? -14.512 3.316 22.816 1.00 92.38 272 ALA A C 1
ATOM 2119 O O . ALA A 1 272 ? -13.683 4.046 23.357 1.00 92.38 272 ALA A O 1
ATOM 2120 N N . SER A 1 273 ? -14.783 2.084 23.264 1.00 91.44 273 SER A N 1
ATOM 2121 C CA . SER A 1 273 ? -14.122 1.449 24.415 1.00 91.44 273 SER A CA 1
ATOM 2122 C C . SER A 1 273 ? -12.609 1.270 24.237 1.00 91.44 273 SER A C 1
ATOM 2124 O O . SER A 1 273 ? -11.875 1.253 25.221 1.00 91.44 273 SER A O 1
ATOM 2126 N N . GLU A 1 274 ? -12.136 1.155 22.993 1.00 91.56 274 GLU A N 1
ATOM 2127 C CA . GLU A 1 274 ? -10.728 0.924 22.655 1.00 91.56 274 GLU A CA 1
ATOM 2128 C C . GLU A 1 274 ? -9.944 2.214 22.402 1.00 91.56 274 GLU A C 1
ATOM 2130 O O . GLU A 1 274 ? -8.713 2.179 22.283 1.00 91.56 274 GLU A O 1
ATOM 2135 N N . LEU A 1 275 ? -10.640 3.348 22.299 1.00 89.44 275 LEU A N 1
ATOM 2136 C CA . LEU A 1 275 ? -10.019 4.647 22.096 1.00 89.44 275 LEU A CA 1
ATOM 2137 C C . LEU A 1 275 ? -9.442 5.150 23.416 1.00 89.44 275 LEU A C 1
ATOM 2139 O O . LEU A 1 275 ? -10.111 5.164 24.450 1.00 89.44 275 LEU A O 1
ATOM 2143 N N . ASP A 1 276 ? -8.194 5.610 23.369 1.00 79.56 276 ASP A N 1
ATOM 2144 C CA . ASP A 1 276 ? -7.564 6.242 24.519 1.00 79.56 276 ASP A CA 1
ATOM 2145 C C . ASP A 1 276 ? -8.424 7.448 24.946 1.00 79.56 276 ASP A C 1
ATOM 2147 O O . ASP A 1 276 ? -8.701 8.346 24.142 1.00 79.56 276 ASP A O 1
ATOM 2151 N N . LYS A 1 277 ? -8.865 7.483 26.214 1.00 66.81 277 LYS A N 1
ATOM 2152 C CA . LYS A 1 277 ? -9.524 8.671 26.776 1.00 66.81 277 LYS A CA 1
ATOM 2153 C C . LYS A 1 277 ? -8.551 9.832 26.596 1.00 66.81 277 LYS A C 1
ATOM 2155 O O . LYS A 1 277 ? -7.458 9.789 27.160 1.00 66.81 277 LYS A O 1
ATOM 2160 N N . GLN A 1 278 ? -8.917 10.849 25.811 1.00 53.44 278 GLN A N 1
ATOM 2161 C CA . GLN A 1 278 ? -8.094 12.052 25.694 1.00 53.44 278 GLN A CA 1
ATOM 2162 C C . GLN A 1 278 ? -7.811 12.558 27.110 1.00 53.44 278 GLN A C 1
ATOM 2164 O O . GLN A 1 278 ? -8.730 12.978 27.817 1.00 53.44 278 GLN A O 1
ATOM 2169 N N . LYS A 1 279 ? -6.544 12.509 27.539 1.00 45.69 279 LYS A N 1
ATOM 2170 C CA . LYS A 1 279 ? -6.101 13.293 28.688 1.00 45.69 279 LYS A CA 1
ATOM 2171 C C . LYS A 1 279 ? -6.380 14.739 28.300 1.00 45.69 279 LYS A C 1
ATOM 2173 O O . LYS A 1 279 ? -5.679 15.281 27.450 1.00 45.69 279 LYS A O 1
ATOM 2178 N N . LYS A 1 280 ? -7.443 15.331 28.855 1.00 44.34 280 LYS A N 1
ATOM 2179 C CA . LYS A 1 280 ? -7.630 16.782 28.801 1.00 44.34 280 LYS A CA 1
ATOM 2180 C C . LYS A 1 280 ? -6.323 17.373 29.297 1.00 44.34 280 LYS A C 1
ATOM 2182 O O . LYS A 1 280 ? -5.890 17.022 30.392 1.00 44.34 280 LYS A O 1
ATOM 2187 N N . ASP A 1 281 ? -5.676 18.171 28.458 1.00 51.41 281 ASP A N 1
ATOM 2188 C CA . ASP A 1 281 ? -4.390 18.768 28.775 1.00 51.41 281 ASP A CA 1
ATOM 2189 C C . ASP A 1 281 ? -4.551 19.575 30.067 1.00 51.41 281 ASP A C 1
ATOM 2191 O O . ASP A 1 281 ? -5.201 20.624 30.090 1.00 51.41 281 ASP A O 1
ATOM 2195 N N . THR A 1 282 ? -4.040 19.035 31.176 1.00 52.19 282 THR A N 1
ATOM 2196 C CA . THR A 1 282 ? -4.210 19.608 32.514 1.00 52.19 282 THR A CA 1
ATOM 2197 C C . THR A 1 282 ? -3.698 21.051 32.545 1.00 52.19 282 THR A C 1
ATOM 2199 O O . THR A 1 282 ? -4.223 21.868 33.297 1.00 52.19 282 THR A O 1
ATOM 2202 N N . ARG A 1 283 ? -2.749 21.407 31.661 1.00 53.78 283 ARG A N 1
ATOM 2203 C CA . ARG A 1 283 ? -2.249 22.778 31.491 1.00 53.78 283 ARG A CA 1
ATOM 2204 C C . ARG A 1 283 ? -3.327 23.761 31.037 1.00 53.78 283 ARG A C 1
ATOM 2206 O O . ARG A 1 283 ? -3.360 24.869 31.558 1.00 53.78 283 ARG A O 1
ATOM 2213 N N . LEU A 1 284 ? -4.234 23.374 30.136 1.00 51.50 284 LEU A N 1
ATOM 2214 C CA . LEU A 1 284 ? -5.304 24.263 29.666 1.00 51.50 284 LEU A CA 1
ATOM 2215 C C . LEU A 1 284 ? -6.339 24.524 30.772 1.00 51.50 284 LEU A C 1
ATOM 2217 O O . LEU A 1 284 ? -6.809 25.648 30.925 1.00 51.50 284 LEU A O 1
ATOM 2221 N N . ILE A 1 285 ? -6.638 23.508 31.591 1.00 55.03 285 ILE A N 1
ATOM 2222 C CA . ILE A 1 285 ? -7.514 23.651 32.765 1.00 55.03 285 ILE A CA 1
ATOM 2223 C C . ILE A 1 285 ? -6.862 24.569 33.810 1.00 55.03 285 ILE A C 1
ATOM 2225 O O . ILE A 1 285 ? -7.530 25.462 34.330 1.00 55.03 285 ILE A O 1
ATOM 2229 N N . ILE A 1 286 ? -5.557 24.407 34.070 1.00 55.84 286 ILE A N 1
ATOM 2230 C CA . ILE A 1 286 ? -4.814 25.268 35.003 1.00 55.84 286 ILE A CA 1
ATOM 2231 C C . ILE A 1 286 ? -4.808 26.725 34.512 1.00 55.84 286 ILE A C 1
ATOM 2233 O O . ILE A 1 286 ? -5.124 27.618 35.296 1.00 55.84 286 ILE A O 1
ATOM 2237 N N . ILE A 1 287 ? -4.542 26.976 33.224 1.00 58.06 287 ILE A N 1
ATOM 2238 C CA . ILE A 1 287 ? -4.537 28.333 32.644 1.00 58.06 287 ILE A CA 1
ATOM 2239 C C . ILE A 1 287 ? -5.912 29.003 32.784 1.00 58.06 287 ILE A C 1
ATOM 2241 O O . ILE A 1 287 ? -5.990 30.152 33.216 1.00 58.06 287 ILE A O 1
ATOM 2245 N N . ILE A 1 288 ? -7.000 28.283 32.489 1.00 57.47 288 ILE A N 1
ATOM 2246 C CA . ILE A 1 288 ? -8.364 28.815 32.639 1.00 57.47 288 ILE A CA 1
ATOM 2247 C C . ILE A 1 288 ? -8.677 29.103 34.116 1.00 57.47 288 ILE A C 1
ATOM 2249 O O . ILE A 1 288 ? -9.235 30.153 34.434 1.00 57.47 288 ILE A O 1
ATOM 2253 N N . SER A 1 289 ? -8.276 28.214 35.031 1.00 56.16 289 SER A N 1
ATOM 2254 C CA . SER A 1 289 ? -8.514 28.403 36.467 1.00 56.16 289 SER A CA 1
ATOM 2255 C C . SER A 1 289 ? -7.729 29.581 37.063 1.00 56.16 289 SER A C 1
ATOM 2257 O O . SER A 1 289 ? -8.273 30.314 37.887 1.00 56.16 289 SER A O 1
ATOM 2259 N N . ALA A 1 290 ? -6.494 29.821 36.607 1.00 57.38 290 ALA A N 1
ATOM 2260 C CA . ALA A 1 290 ? -5.663 30.942 37.048 1.00 57.38 290 ALA A CA 1
ATOM 2261 C C . ALA A 1 290 ? -6.155 32.295 36.498 1.00 57.38 290 ALA A C 1
ATOM 2263 O O . ALA A 1 290 ? -6.090 33.312 37.188 1.00 57.38 290 ALA A O 1
ATOM 2264 N N . ALA A 1 291 ? -6.691 32.318 35.272 1.00 58.66 291 ALA A N 1
ATOM 2265 C CA . ALA A 1 291 ? -7.261 33.531 34.685 1.00 58.66 291 ALA A CA 1
ATOM 2266 C C . ALA A 1 291 ? -8.531 33.993 35.428 1.00 58.66 291 ALA A C 1
ATOM 2268 O O . ALA A 1 291 ? -8.713 35.189 35.666 1.00 58.66 291 ALA A O 1
ATOM 2269 N N . LEU A 1 292 ? -9.380 33.048 35.848 1.00 57.59 292 LEU A N 1
ATOM 2270 C CA . LEU A 1 292 ? -10.612 33.337 36.591 1.00 57.59 292 LEU A CA 1
ATOM 2271 C C . LEU A 1 292 ? -10.339 33.862 38.009 1.00 57.59 292 LEU A C 1
ATOM 2273 O O . LEU A 1 292 ? -11.003 34.801 38.452 1.00 57.59 292 LEU A O 1
ATOM 2277 N N . THR A 1 293 ? -9.342 33.316 38.712 1.00 58.22 293 THR A N 1
ATOM 2278 C CA . THR A 1 293 ? -8.952 33.811 40.046 1.00 58.22 293 THR A CA 1
ATOM 2279 C C . THR A 1 293 ? -8.249 35.169 39.981 1.00 58.22 293 THR A C 1
ATOM 2281 O O . THR A 1 293 ? -8.505 36.025 40.830 1.00 58.22 293 THR A O 1
ATOM 2284 N N . GLY A 1 294 ? -7.435 35.415 38.947 1.00 59.22 294 GLY A N 1
ATOM 2285 C CA . GLY A 1 294 ? -6.792 36.712 38.709 1.00 59.22 294 GLY A CA 1
ATOM 2286 C C . GLY A 1 294 ? -7.786 37.846 38.421 1.00 59.22 294 GLY A C 1
ATOM 2287 O O . GLY A 1 294 ? -7.672 38.926 39.004 1.00 59.22 294 GLY A O 1
ATOM 2288 N N . MET A 1 295 ? -8.806 37.598 37.589 1.00 61.78 295 MET A N 1
ATOM 2289 C CA . MET A 1 295 ? -9.867 38.581 37.312 1.00 61.78 295 MET A CA 1
ATOM 2290 C C . MET A 1 295 ? -10.723 38.891 38.549 1.00 61.78 295 MET A C 1
ATOM 2292 O O . MET A 1 295 ? -11.041 40.055 38.794 1.00 61.78 295 MET A O 1
ATOM 2296 N N . GLY A 1 296 ? -11.054 37.878 39.361 1.00 59.62 296 GLY A N 1
ATOM 2297 C CA . GLY A 1 296 ? -11.825 38.066 40.594 1.00 59.62 296 GLY A CA 1
ATOM 2298 C C . GLY A 1 296 ? -11.115 38.957 41.619 1.00 59.62 296 GLY A C 1
ATOM 2299 O O . GLY A 1 296 ? -11.729 39.865 42.180 1.00 59.62 296 GLY A O 1
ATOM 2300 N N . MET A 1 297 ? -9.804 38.766 41.816 1.00 63.88 297 MET A N 1
ATOM 2301 C CA . MET A 1 297 ? -9.014 39.599 42.734 1.00 63.88 297 MET A CA 1
ATOM 2302 C C . MET A 1 297 ? -8.863 41.049 42.252 1.00 63.88 297 MET A C 1
ATOM 2304 O O . MET A 1 297 ? -8.943 41.968 43.067 1.00 63.88 297 MET A O 1
ATOM 2308 N N . GLY A 1 298 ? -8.710 41.279 40.943 1.00 67.75 298 GLY A N 1
ATOM 2309 C CA . GLY A 1 298 ? -8.602 42.633 40.384 1.00 67.75 298 GLY A CA 1
ATOM 2310 C C . GLY A 1 298 ? -9.848 43.491 40.637 1.00 67.75 298 GLY A C 1
ATOM 2311 O O . GLY A 1 298 ? -9.740 44.661 41.011 1.00 67.75 298 GLY A O 1
ATOM 2312 N N . ILE A 1 299 ? -11.038 42.893 40.517 1.00 74.44 299 ILE A N 1
ATOM 2313 C CA . ILE A 1 299 ? -12.310 43.581 40.776 1.00 74.44 299 ILE A CA 1
ATOM 2314 C C . ILE A 1 299 ? -12.436 43.944 42.260 1.00 74.44 299 ILE A C 1
ATOM 2316 O O . ILE A 1 299 ? -12.768 45.086 42.576 1.00 74.44 299 ILE A O 1
ATOM 2320 N N . VAL A 1 300 ? -12.101 43.032 43.177 1.00 76.50 300 VAL A N 1
ATOM 2321 C CA . VAL A 1 300 ? -12.171 43.293 44.627 1.00 76.50 300 VAL A CA 1
ATOM 2322 C C . VAL A 1 300 ? -11.206 44.403 45.052 1.00 76.50 300 VAL A C 1
ATOM 2324 O O . VAL A 1 300 ? -11.596 45.304 45.793 1.00 76.50 300 VAL A O 1
ATOM 2327 N N . VAL A 1 301 ? -9.970 44.395 44.545 1.00 78.38 301 VAL A N 1
ATOM 2328 C CA . VAL A 1 301 ? -8.981 45.441 44.851 1.00 78.38 301 VAL A CA 1
ATOM 2329 C C . VAL A 1 301 ? -9.428 46.796 44.299 1.00 78.38 301 VAL A C 1
ATOM 2331 O O . VAL A 1 301 ? -9.360 47.794 45.014 1.00 78.38 301 VAL A O 1
ATOM 2334 N N . SER A 1 302 ? -9.958 46.844 43.072 1.00 75.75 302 SER A N 1
ATOM 2335 C CA . SER A 1 302 ? -10.500 48.086 42.504 1.00 75.75 302 SER A CA 1
ATOM 2336 C C . SER A 1 302 ? -11.681 48.631 43.318 1.00 75.75 302 SER A C 1
ATOM 2338 O O . SER A 1 302 ? -11.716 49.823 43.620 1.00 75.75 302 SER A O 1
ATOM 2340 N N . ALA A 1 303 ? -12.592 47.763 43.769 1.00 79.75 303 ALA A N 1
ATOM 2341 C CA . ALA A 1 303 ? -13.723 48.141 44.610 1.00 79.75 303 ALA A CA 1
ATOM 2342 C C . ALA A 1 303 ? -13.270 48.678 45.976 1.00 79.75 303 ALA A C 1
ATOM 2344 O O . ALA A 1 303 ? -13.787 49.699 46.428 1.00 79.75 303 ALA A O 1
ATOM 2345 N N . LEU A 1 304 ? -12.268 48.051 46.603 1.00 80.75 304 LEU A N 1
ATOM 2346 C CA . LEU A 1 304 ? -11.668 48.514 47.859 1.00 80.75 304 LEU A CA 1
ATOM 2347 C C . LEU A 1 304 ? -10.960 49.862 47.694 1.00 80.75 304 LEU A C 1
ATOM 2349 O O . LEU A 1 304 ? -11.152 50.754 48.518 1.00 80.75 304 LEU A O 1
ATOM 2353 N N . ILE A 1 305 ? -10.201 50.057 46.611 1.00 82.56 305 ILE A N 1
ATOM 2354 C CA . ILE A 1 305 ? -9.557 51.343 46.309 1.00 82.56 305 ILE A CA 1
ATOM 2355 C C . ILE A 1 305 ? -10.618 52.428 46.090 1.00 82.56 305 ILE A C 1
ATOM 2357 O O . ILE A 1 305 ? -10.517 53.502 46.684 1.00 82.56 305 ILE A O 1
ATOM 2361 N N . CYS A 1 306 ? -11.667 52.151 45.310 1.00 77.94 306 CYS A N 1
ATOM 2362 C CA . CYS A 1 306 ? -12.782 53.078 45.109 1.00 77.94 306 CYS A CA 1
ATOM 2363 C C . CYS A 1 306 ? -13.516 53.402 46.419 1.00 77.94 306 CYS A C 1
ATOM 2365 O O . CYS A 1 306 ? -13.897 54.554 46.638 1.00 77.94 306 CYS A O 1
ATOM 2367 N N . PHE A 1 307 ? -13.700 52.414 47.299 1.00 78.44 307 PHE A N 1
ATOM 2368 C CA . PHE A 1 307 ? -14.333 52.604 48.601 1.00 78.44 307 PHE A CA 1
ATOM 2369 C C . PHE A 1 307 ? -13.480 53.499 49.510 1.00 78.44 307 PHE A C 1
ATOM 2371 O O . PHE A 1 307 ? -13.985 54.483 50.049 1.00 78.44 307 PHE A O 1
ATOM 2378 N N . LEU A 1 308 ? -12.172 53.236 49.598 1.00 75.81 308 LEU A N 1
ATOM 2379 C CA . LEU A 1 308 ? -11.221 54.046 50.368 1.00 75.81 308 LEU A CA 1
ATOM 2380 C C . LEU A 1 308 ? -11.089 55.475 49.817 1.00 75.81 308 LEU A C 1
ATOM 2382 O O . LEU A 1 308 ? -11.008 56.431 50.588 1.00 75.81 308 LEU A O 1
ATOM 2386 N N . TRP A 1 309 ? -11.123 55.648 48.492 1.00 69.75 309 TRP A N 1
ATOM 2387 C CA . TRP A 1 309 ? -11.138 56.968 47.851 1.00 69.75 309 TRP A CA 1
ATOM 2388 C C . TRP A 1 309 ? -12.417 57.753 48.154 1.00 69.75 309 TRP A C 1
ATOM 2390 O O . TRP A 1 309 ? -12.348 58.957 48.398 1.00 69.75 309 TRP A O 1
ATOM 2400 N N . ARG A 1 310 ? -13.583 57.092 48.173 1.00 69.56 310 ARG A N 1
ATOM 2401 C CA . ARG A 1 310 ? -14.852 57.723 48.577 1.00 69.56 310 ARG A CA 1
ATOM 2402 C C . ARG A 1 310 ? -14.865 58.107 50.053 1.00 69.56 310 ARG A C 1
ATOM 2404 O O . ARG A 1 310 ? -15.440 59.137 50.388 1.00 69.56 310 ARG A O 1
ATOM 2411 N N . TRP A 1 311 ? -14.223 57.318 50.912 1.00 65.06 311 TRP A N 1
ATOM 2412 C CA . TRP A 1 311 ? -14.115 57.609 52.343 1.00 65.06 311 TRP A CA 1
ATOM 2413 C C . TRP A 1 311 ? -13.205 58.809 52.638 1.00 65.06 311 TRP A C 1
ATOM 2415 O O . TRP A 1 311 ? -13.516 59.594 53.518 1.00 65.06 311 TRP A O 1
ATOM 2425 N N . ARG A 1 312 ? -12.135 59.010 51.855 1.00 61.91 312 ARG A N 1
ATOM 2426 C CA . ARG A 1 312 ? -11.226 60.169 51.981 1.00 61.91 312 ARG A CA 1
ATOM 2427 C C . ARG A 1 312 ? -11.785 61.507 51.473 1.00 61.91 312 ARG A C 1
ATOM 2429 O O . ARG A 1 312 ? -11.139 62.527 51.677 1.00 61.91 312 ARG A O 1
ATOM 2436 N N . LYS A 1 313 ? -12.920 61.507 50.763 1.00 54.81 313 LYS A N 1
ATOM 2437 C CA . LYS A 1 313 ? -13.564 62.718 50.210 1.00 54.81 313 LYS A CA 1
ATOM 2438 C C . LYS A 1 313 ? -14.772 63.217 51.022 1.00 54.81 313 LYS A C 1
ATOM 2440 O O . LYS A 1 313 ? -15.405 64.180 50.594 1.00 54.81 313 LYS A O 1
ATOM 2445 N N . LYS A 1 314 ? -15.101 62.569 52.140 1.00 49.06 314 LYS A N 1
ATOM 2446 C CA . LYS A 1 314 ? -15.998 63.099 53.179 1.00 49.06 314 LYS A CA 1
ATOM 2447 C C . LYS A 1 314 ? -15.162 63.649 54.322 1.00 49.06 314 LYS A C 1
ATOM 2449 O O . LYS A 1 314 ? -15.645 64.616 54.941 1.00 49.06 314 LYS A O 1
#

Radius of gyration: 28.59 Å; chains: 1; bounding box: 57×85×92 Å

Secondary structure (DSSP, 8-state):
-HHHHHHHHHTT--GGG----B--SGGGGSHHHHHHHHHHTTTPPPBTT--TTEEEETTEEEEE---B-SSSBTT-GGGTT-SSEEEEEEESSS-EEEEEEESSTT--EEEEE-TTS-EEEEEEETTTTEEEEEEES--SGGGBTTTT-TTEEE-SSSSSSEEEPTTEEESSHHHHHTT--TT-EEESS---TTS-EEEEEEEEEEPPB-SEEEEETT---HHHHHHHHHHSTTEEEEEEETTTEEEEEES--B-EEE-SS--EEEEEEEEGGGSPP----HHHHHHHHHHHHHHHHHHHHHHHHHHHHHHTT-

pLDDT: mean 81.11, std 14.7, range [35.72, 97.81]